Protein AF-A0A3N4JEA6-F1 (afdb_monomer)

Secondary structure (DSSP, 8-state):
-PPP-PPPP----PPPPP-PPPPPGGGGGGGGGG-PPPPP------HHHHHHHHHHHHH--EEPP--TT--S-TT--EEPPPHHHHHHHHT--HHHHHHHHHTHHHHHHHHHHHHHHHHSTTTT---TTHHHHHHHHHHHHHHHHTT----HHHHHHHHHHHHHHH-TTS-TTS----HHHHHHH-

Sequence (186 aa):
MTIPTTPPQLNKIERKKRGPKPKRLHECHSHAAKIKPPKMQEKAWSQAQKIWVLIFLFHHQVPTTPTIHSSNNSADLLRPPTQIEVSKLFGIPQRTISECVKNKEKIEGLGNRIHTNLCTSKSKVIGKWSEMESKLYERFMEGREKGQAIRRGLFRRHSLEIFRAVYSNTDKSIFKFSNGWFEEFL

Structure (mmCIF, N/CA/C/O backbone):
data_AF-A0A3N4JEA6-F1
#
_entry.id   AF-A0A3N4JEA6-F1
#
loop_
_atom_site.group_PDB
_atom_site.id
_atom_site.type_symbol
_atom_site.label_atom_id
_atom_site.label_alt_id
_atom_site.label_comp_id
_atom_site.label_asym_id
_atom_site.label_entity_id
_atom_site.label_seq_id
_atom_site.pdbx_PDB_ins_code
_atom_site.Cartn_x
_atom_site.Cartn_y
_atom_site.Cartn_z
_atom_site.occupancy
_atom_site.B_iso_or_equiv
_atom_site.auth_seq_id
_atom_site.auth_comp_id
_atom_site.auth_asym_id
_atom_site.auth_atom_id
_atom_site.pdbx_PDB_model_num
ATOM 1 N N . MET A 1 1 ? -76.576 -20.381 -35.162 1.00 44.19 1 MET A N 1
ATOM 2 C CA . MET A 1 1 ? -76.192 -19.554 -36.324 1.00 44.19 1 MET A CA 1
ATOM 3 C C . MET A 1 1 ? -74.680 -19.394 -36.317 1.00 44.19 1 MET A C 1
ATOM 5 O O . MET A 1 1 ? -74.096 -19.227 -35.256 1.00 44.19 1 MET A O 1
ATOM 9 N N . THR A 1 2 ? -74.081 -19.605 -37.481 1.00 41.84 2 THR A N 1
ATOM 10 C CA . THR A 1 2 ? -72.665 -19.856 -37.789 1.00 41.84 2 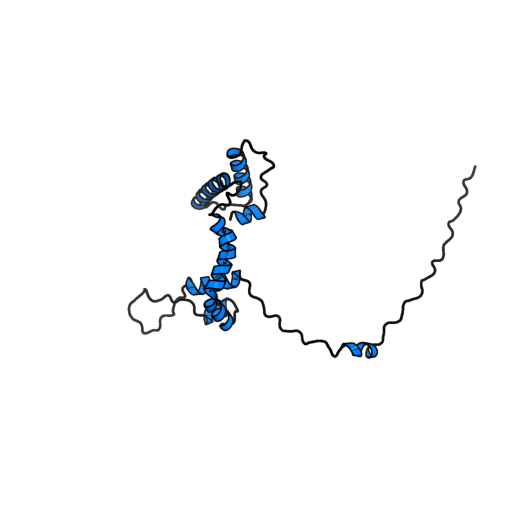THR A CA 1
ATOM 11 C C . THR A 1 2 ? -71.771 -18.619 -37.669 1.00 41.84 2 THR A C 1
ATOM 13 O O . THR A 1 2 ? -72.123 -17.556 -38.168 1.00 41.84 2 THR A O 1
ATOM 16 N N . ILE A 1 3 ? -70.588 -18.772 -37.064 1.00 49.22 3 ILE A N 1
ATOM 17 C CA . ILE A 1 3 ? -69.508 -17.771 -37.089 1.00 49.22 3 ILE A CA 1
ATOM 18 C C . ILE A 1 3 ? -68.673 -18.015 -38.363 1.00 49.22 3 ILE A C 1
ATOM 20 O O . ILE A 1 3 ? -68.275 -19.160 -38.587 1.00 49.22 3 ILE A O 1
ATOM 24 N N . PRO A 1 4 ? -68.400 -17.003 -39.207 1.00 55.47 4 PRO A N 1
ATOM 25 C CA . PRO A 1 4 ? -67.572 -17.177 -40.395 1.00 55.47 4 PRO A CA 1
ATOM 26 C C . PRO A 1 4 ? -66.082 -17.139 -40.025 1.00 55.47 4 PRO A C 1
ATOM 28 O O . PRO A 1 4 ? -65.591 -16.171 -39.447 1.00 55.47 4 PRO A O 1
ATOM 31 N N . THR A 1 5 ? -65.348 -18.194 -40.377 1.00 46.44 5 THR A N 1
ATOM 32 C CA . THR A 1 5 ? -63.884 -18.247 -40.285 1.00 46.44 5 THR A CA 1
ATOM 33 C C . THR A 1 5 ? -63.280 -17.795 -41.612 1.00 46.44 5 THR A C 1
ATOM 35 O O . THR A 1 5 ? -63.246 -18.552 -42.579 1.00 46.44 5 THR A O 1
ATOM 38 N N . THR A 1 6 ? -62.794 -16.556 -41.662 1.00 63.06 6 THR A N 1
ATOM 39 C CA . THR A 1 6 ? -61.983 -16.047 -42.777 1.00 63.06 6 THR A CA 1
ATOM 40 C C . THR A 1 6 ? -60.522 -16.479 -42.584 1.00 63.06 6 THR A C 1
ATOM 42 O O . THR A 1 6 ?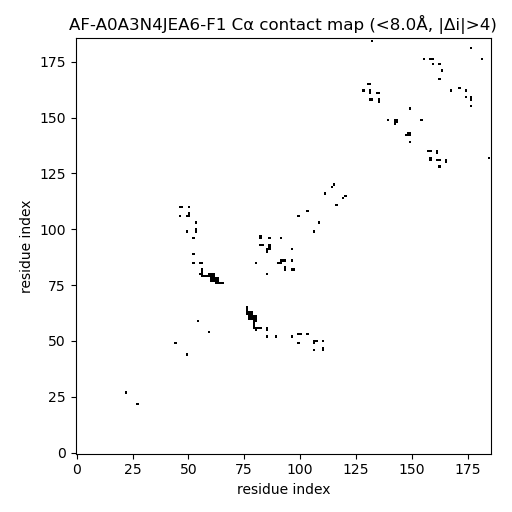 -59.954 -16.183 -41.530 1.00 63.06 6 THR A O 1
ATOM 45 N N . PRO A 1 7 ? -59.878 -17.154 -43.555 1.00 64.00 7 PRO A N 1
ATOM 46 C CA . PRO A 1 7 ? -58.464 -17.504 -43.454 1.00 64.00 7 PRO A CA 1
ATOM 47 C C . PRO A 1 7 ? -57.574 -16.269 -43.703 1.00 64.00 7 PRO A C 1
ATOM 49 O O . PRO A 1 7 ? -57.865 -15.474 -44.603 1.00 64.00 7 PRO A O 1
ATOM 52 N N . PRO A 1 8 ? -56.478 -16.083 -42.947 1.00 55.84 8 PRO A N 1
ATOM 53 C CA . PRO A 1 8 ? -55.590 -14.944 -43.137 1.00 55.84 8 PRO A CA 1
ATOM 54 C C . PRO A 1 8 ? -54.728 -15.112 -44.399 1.00 55.84 8 PRO A C 1
ATOM 56 O O . PRO A 1 8 ? -54.032 -16.110 -44.584 1.00 55.84 8 PRO A O 1
ATOM 59 N N . GLN A 1 9 ? -54.785 -14.098 -45.263 1.00 60.56 9 GLN A N 1
ATOM 60 C CA . GLN A 1 9 ? -53.986 -13.944 -46.481 1.00 60.56 9 GLN A CA 1
ATOM 61 C C . GLN A 1 9 ? -52.484 -13.842 -46.159 1.00 60.56 9 GLN A C 1
ATOM 63 O O . GLN A 1 9 ? -52.061 -13.073 -45.293 1.00 60.56 9 GLN A O 1
ATOM 68 N N . LEU A 1 10 ? -51.670 -14.609 -46.889 1.00 52.22 10 LEU A N 1
ATOM 69 C CA . LEU A 1 10 ? -50.214 -14.648 -46.761 1.00 52.22 10 LEU A CA 1
ATOM 70 C C . LEU A 1 10 ? -49.584 -13.440 -47.479 1.00 52.22 10 LEU A C 1
ATOM 72 O O . LEU A 1 10 ? -49.409 -13.446 -48.698 1.00 52.22 10 LEU A O 1
ATOM 76 N N . ASN A 1 11 ? -49.212 -12.405 -46.728 1.00 57.66 11 ASN A N 1
ATOM 77 C CA . ASN A 1 11 ? -48.499 -11.248 -47.273 1.00 57.66 11 ASN A CA 1
ATOM 78 C C . ASN A 1 11 ? -47.069 -11.632 -47.702 1.00 57.66 11 ASN A C 1
ATOM 80 O O . ASN A 1 11 ? -46.220 -11.978 -46.877 1.00 57.66 11 ASN A O 1
ATOM 84 N N . LYS A 1 12 ? -46.789 -11.549 -49.009 1.00 60.56 12 LYS A N 1
ATOM 85 C CA . LYS A 1 12 ? -45.451 -11.725 -49.598 1.00 60.56 12 LYS A CA 1
ATOM 86 C C . LYS A 1 12 ? -44.537 -10.576 -49.158 1.00 60.56 12 LYS A C 1
ATOM 88 O O . LYS A 1 12 ? -44.727 -9.434 -49.562 1.00 60.56 12 LYS A O 1
ATOM 93 N N . ILE A 1 13 ? -43.523 -10.883 -48.352 1.00 58.94 13 ILE A N 1
ATOM 94 C CA . ILE A 1 13 ? -42.494 -9.918 -47.945 1.00 58.94 13 ILE A CA 1
ATOM 95 C C . ILE A 1 13 ? -41.526 -9.711 -49.118 1.00 58.94 13 ILE A C 1
ATOM 97 O O . ILE A 1 13 ? -40.745 -10.605 -49.456 1.00 58.94 13 ILE A O 1
ATOM 101 N N . GLU A 1 14 ? -41.552 -8.530 -49.735 1.00 65.62 14 GLU A N 1
ATOM 102 C CA . GLU A 1 14 ? -40.560 -8.145 -50.741 1.00 65.62 14 GLU A CA 1
ATOM 103 C C . GLU A 1 14 ? -39.178 -7.952 -50.101 1.00 65.62 14 GLU A C 1
ATOM 105 O O . GLU A 1 14 ? -38.992 -7.216 -49.127 1.00 65.62 14 GLU A O 1
ATOM 110 N N . ARG A 1 15 ? -38.170 -8.638 -50.649 1.00 67.81 15 ARG A N 1
ATOM 111 C CA . ARG A 1 15 ? -36.789 -8.553 -50.161 1.00 67.81 15 ARG A CA 1
ATOM 112 C C . ARG A 1 15 ? -36.135 -7.263 -50.653 1.00 67.81 15 ARG A C 1
ATOM 114 O O . ARG A 1 15 ? -36.033 -7.025 -51.854 1.00 67.81 15 ARG A O 1
ATOM 121 N N . LYS A 1 16 ? -35.615 -6.469 -49.714 1.00 66.56 16 LYS A N 1
ATOM 122 C CA . LYS A 1 16 ? -34.835 -5.255 -50.000 1.00 66.56 16 LYS A CA 1
ATOM 123 C C . LYS A 1 16 ? -33.589 -5.587 -50.836 1.00 66.56 16 LYS A C 1
ATOM 125 O O . LYS A 1 16 ? -32.915 -6.591 -50.592 1.00 66.56 16 LYS A O 1
ATOM 130 N N . LYS A 1 17 ? -33.276 -4.731 -51.816 1.00 67.44 17 LYS A N 1
ATOM 131 C CA . LYS A 1 17 ? -32.092 -4.869 -52.682 1.00 67.44 17 LYS A CA 1
ATOM 132 C C . LYS A 1 17 ? -30.810 -4.823 -51.840 1.00 67.44 17 LYS A C 1
ATOM 134 O O . LYS A 1 17 ? -30.691 -4.012 -50.924 1.00 67.44 17 LYS A O 1
ATOM 139 N N . ARG A 1 18 ? -29.866 -5.721 -52.141 1.00 64.56 18 ARG A N 1
ATOM 140 C CA . ARG A 1 18 ? -28.583 -5.832 -51.428 1.00 64.56 18 ARG A CA 1
ATOM 141 C C . ARG A 1 18 ? -27.747 -4.569 -51.649 1.00 64.56 18 ARG A C 1
ATOM 143 O O . ARG A 1 18 ? -27.737 -4.030 -52.753 1.00 64.56 18 ARG A O 1
ATOM 150 N N . GLY A 1 19 ? -27.064 -4.127 -50.592 1.00 68.00 19 GLY A N 1
ATOM 151 C CA . GLY A 1 19 ? -26.193 -2.954 -50.621 1.00 68.00 19 GLY A CA 1
ATOM 152 C C . GLY A 1 19 ? -24.990 -3.103 -51.567 1.00 68.00 19 GLY A C 1
ATOM 153 O O . GLY A 1 19 ? -24.777 -4.179 -52.137 1.00 68.00 19 GLY A O 1
ATOM 154 N N . PRO A 1 20 ? -24.204 -2.026 -51.739 1.00 75.00 20 PRO A N 1
ATOM 155 C CA . PRO A 1 20 ? -23.046 -2.002 -52.627 1.00 75.00 20 PRO A CA 1
ATOM 156 C C . PRO A 1 20 ? -22.095 -3.165 -52.341 1.00 75.00 20 PRO A C 1
ATOM 158 O O . PRO A 1 20 ? -21.831 -3.494 -51.183 1.00 75.00 20 PRO A O 1
ATOM 161 N N . LYS A 1 21 ? -21.585 -3.802 -53.399 1.00 75.12 21 LYS A N 1
ATOM 162 C CA . LYS A 1 21 ? -20.644 -4.916 -53.248 1.00 75.12 21 LYS A CA 1
ATOM 163 C C . LYS A 1 21 ? -19.363 -4.427 -52.547 1.00 75.12 21 LYS A C 1
ATOM 165 O O . LYS A 1 21 ? -18.903 -3.325 -52.850 1.00 75.12 21 LYS A O 1
ATOM 170 N N . PRO A 1 22 ? -18.779 -5.230 -51.641 1.00 71.00 22 PRO A N 1
ATOM 171 C CA . PRO A 1 22 ? -17.511 -4.895 -51.005 1.00 71.00 22 PRO A CA 1
ATOM 172 C C . PRO A 1 22 ? -16.411 -4.716 -52.060 1.00 71.00 22 PRO A C 1
ATOM 174 O O . PRO A 1 22 ? -16.335 -5.479 -53.027 1.00 71.00 22 PRO A O 1
ATOM 177 N N . LYS A 1 23 ? -15.584 -3.683 -51.863 1.00 72.62 23 LYS A N 1
ATOM 178 C CA . LYS A 1 23 ? -14.439 -3.351 -52.721 1.00 72.62 23 LYS A CA 1
ATOM 179 C C . LYS A 1 23 ? -13.413 -4.484 -52.727 1.00 72.62 23 LYS A C 1
ATOM 181 O O . LYS A 1 23 ? -13.272 -5.209 -51.740 1.00 72.62 23 LYS A O 1
ATOM 186 N N . ARG A 1 24 ? -12.714 -4.658 -53.849 1.00 69.62 24 ARG A N 1
ATOM 187 C CA . ARG A 1 24 ? -11.729 -5.740 -54.015 1.00 69.62 24 ARG A CA 1
ATOM 188 C C . ARG A 1 24 ? -10.467 -5.431 -53.207 1.00 69.62 24 ARG A C 1
ATOM 190 O O . ARG A 1 24 ? -10.110 -4.273 -53.029 1.00 69.62 24 ARG A O 1
ATOM 197 N N . LEU A 1 25 ? -9.758 -6.472 -52.763 1.00 57.28 25 LEU A N 1
ATOM 198 C CA . LEU A 1 25 ? -8.533 -6.365 -51.951 1.00 57.28 25 LEU A CA 1
ATOM 199 C C . LEU A 1 25 ? -7.506 -5.357 -52.505 1.00 57.28 25 LEU A C 1
ATOM 201 O O . LEU A 1 25 ? -6.909 -4.618 -51.729 1.00 57.28 25 LEU A O 1
ATOM 205 N N . HIS A 1 26 ? -7.371 -5.253 -53.832 1.00 61.34 26 HIS A N 1
ATOM 206 C CA . HIS A 1 26 ? -6.443 -4.311 -54.462 1.00 61.34 26 HIS A CA 1
ATOM 207 C C . HIS A 1 26 ? -6.870 -2.836 -54.370 1.00 61.34 26 HIS A C 1
ATOM 209 O O . HIS A 1 26 ? -6.017 -1.955 -54.378 1.00 61.34 26 HIS A O 1
ATOM 215 N N . GLU A 1 27 ? -8.167 -2.553 -54.219 1.00 63.28 27 GLU A N 1
ATOM 216 C CA . GLU A 1 27 ? -8.696 -1.201 -53.985 1.00 63.28 27 GLU A CA 1
ATOM 217 C C . GLU A 1 27 ? -8.510 -0.760 -52.520 1.00 63.28 27 GLU A C 1
ATOM 219 O O . GLU A 1 27 ? -8.604 0.428 -52.211 1.00 63.28 27 GLU A O 1
ATOM 224 N N . CYS A 1 28 ? -8.223 -1.700 -51.608 1.00 53.19 28 CYS A N 1
ATOM 225 C CA . CYS A 1 28 ? -7.924 -1.428 -50.198 1.00 53.19 28 CYS A CA 1
ATOM 226 C C . CYS A 1 28 ? -6.463 -1.009 -49.945 1.00 53.19 28 CYS A C 1
ATOM 228 O O . CYS A 1 28 ? -6.156 -0.505 -48.861 1.00 53.19 28 CYS A O 1
ATOM 230 N N . HIS A 1 29 ? -5.550 -1.190 -50.905 1.00 53.69 29 HIS A N 1
ATOM 231 C CA . HIS A 1 29 ? -4.115 -0.958 -50.686 1.00 53.69 29 HIS A CA 1
ATOM 232 C C . HIS A 1 29 ? -3.718 0.522 -50.568 1.00 53.69 29 HIS A C 1
ATOM 234 O O . HIS A 1 29 ? -2.636 0.822 -50.067 1.00 53.69 29 HIS A O 1
ATOM 240 N N . SER A 1 30 ? -4.613 1.456 -50.895 1.00 55.25 30 SER A N 1
ATOM 241 C CA . SER A 1 30 ? -4.384 2.905 -50.780 1.00 55.25 30 SER A CA 1
ATOM 242 C C . SER A 1 30 ? -4.172 3.391 -49.336 1.00 55.25 30 SER A C 1
ATOM 244 O O . SER A 1 30 ? -3.626 4.471 -49.121 1.00 55.25 30 SER A O 1
ATOM 246 N N . HIS A 1 31 ? -4.582 2.605 -48.331 1.00 54.22 31 HIS A N 1
ATOM 247 C CA . HIS A 1 31 ? -4.460 2.957 -46.909 1.00 54.22 31 HIS A CA 1
ATOM 248 C C . HIS A 1 31 ? -3.335 2.213 -46.166 1.00 54.22 31 HIS A C 1
ATOM 250 O O . HIS A 1 31 ? -3.032 2.557 -45.024 1.00 54.22 31 HIS A O 1
ATOM 256 N N . ALA A 1 32 ? -2.684 1.229 -46.799 1.00 54.06 32 ALA A N 1
ATOM 257 C CA . ALA A 1 32 ? -1.685 0.380 -46.142 1.00 54.06 32 ALA A CA 1
ATOM 258 C C . ALA A 1 32 ? -0.351 1.101 -45.864 1.00 54.06 32 ALA A C 1
ATOM 260 O O . ALA A 1 32 ? 0.357 0.753 -44.923 1.00 54.06 32 ALA A O 1
ATOM 261 N N . ALA A 1 33 ? -0.030 2.156 -46.617 1.00 58.41 33 ALA A N 1
ATOM 262 C CA . ALA A 1 33 ? 1.248 2.868 -46.516 1.00 58.41 33 ALA A CA 1
ATOM 263 C C . ALA A 1 33 ? 1.423 3.731 -45.242 1.00 58.41 33 ALA A C 1
ATOM 265 O O . ALA A 1 33 ? 2.448 4.389 -45.087 1.00 58.41 33 ALA A O 1
ATOM 266 N N . LYS A 1 34 ? 0.441 3.773 -44.326 1.00 62.19 34 LYS A N 1
ATOM 267 C CA . LYS A 1 34 ? 0.467 4.647 -43.131 1.00 62.19 34 LYS A CA 1
ATOM 268 C C . LYS A 1 34 ? 0.300 3.917 -41.795 1.00 62.19 34 LYS A C 1
ATOM 270 O O . LYS A 1 34 ? 0.074 4.572 -40.776 1.00 62.19 34 LYS A O 1
ATOM 275 N N . ILE A 1 35 ? 0.415 2.590 -41.756 1.00 63.50 35 ILE A N 1
ATOM 276 C CA . ILE A 1 35 ? 0.388 1.864 -40.481 1.00 63.50 35 ILE A CA 1
ATOM 277 C C . ILE A 1 35 ? 1.761 2.032 -39.824 1.00 63.50 35 ILE A C 1
ATOM 279 O O . ILE A 1 35 ? 2.732 1.384 -40.205 1.00 63.50 35 ILE A O 1
ATOM 283 N N . LYS A 1 36 ? 1.861 2.954 -38.858 1.00 68.12 36 LYS A N 1
ATOM 284 C CA . LYS A 1 36 ? 3.075 3.101 -38.044 1.00 68.12 36 LYS A CA 1
ATOM 285 C C . LYS A 1 36 ? 3.336 1.777 -37.312 1.00 68.12 36 LYS A C 1
ATOM 287 O O . LYS A 1 36 ? 2.372 1.189 -36.814 1.00 68.12 36 LYS A O 1
ATOM 292 N N . PRO A 1 37 ? 4.598 1.326 -37.205 1.00 70.94 37 PRO A N 1
ATOM 293 C CA . PRO A 1 37 ? 4.913 0.126 -36.447 1.00 70.94 37 PRO A CA 1
ATOM 294 C C . PRO A 1 37 ? 4.399 0.279 -35.006 1.00 70.94 37 PRO A C 1
ATOM 296 O O . PRO A 1 37 ? 4.513 1.374 -34.437 1.00 70.94 37 PRO A O 1
ATOM 299 N N . PRO A 1 38 ? 3.804 -0.775 -34.419 1.00 60.03 38 PRO A N 1
ATOM 300 C CA . PRO A 1 38 ? 3.345 -0.734 -33.041 1.00 60.03 38 PRO A CA 1
ATOM 301 C C . PRO A 1 38 ? 4.537 -0.400 -32.141 1.00 60.03 38 PRO A C 1
ATOM 303 O O . PRO A 1 38 ? 5.523 -1.132 -32.084 1.00 60.03 38 PRO A O 1
ATOM 306 N N . LYS A 1 39 ? 4.469 0.755 -31.474 1.00 60.62 39 LYS A N 1
ATOM 307 C CA . LYS A 1 39 ? 5.483 1.156 -30.498 1.00 60.62 39 LYS A CA 1
ATOM 308 C C . LYS A 1 39 ? 5.416 0.184 -29.325 1.00 60.62 39 LYS A C 1
ATOM 310 O O . LYS A 1 39 ? 4.327 -0.087 -28.820 1.00 60.62 39 LYS A O 1
ATOM 315 N N . MET A 1 40 ? 6.574 -0.324 -28.907 1.00 48.22 40 MET A N 1
ATOM 316 C CA . MET A 1 40 ? 6.700 -1.176 -27.729 1.00 48.22 40 MET A CA 1
ATOM 317 C C . MET A 1 40 ? 6.046 -0.464 -26.539 1.00 48.22 40 MET A C 1
ATOM 319 O O . MET A 1 40 ? 6.416 0.662 -26.211 1.00 48.22 40 MET A O 1
ATOM 323 N N . GLN A 1 41 ? 5.031 -1.084 -25.937 1.00 53.78 41 GLN A N 1
ATOM 324 C CA . GLN A 1 41 ? 4.411 -0.548 -24.732 1.00 53.78 41 GLN A CA 1
ATOM 325 C C . GLN A 1 41 ? 5.421 -0.696 -23.596 1.00 53.78 41 GLN A C 1
ATOM 327 O O . GLN A 1 41 ? 5.607 -1.788 -23.058 1.00 53.78 41 GLN A O 1
ATOM 332 N N . GLU A 1 42 ? 6.113 0.390 -23.257 1.00 57.84 42 GLU A N 1
ATOM 333 C CA . GLU A 1 42 ? 6.904 0.444 -22.035 1.00 57.84 42 GLU A CA 1
ATOM 334 C C . GLU A 1 42 ? 5.963 0.146 -20.871 1.00 57.84 42 GLU A C 1
ATOM 336 O O . GLU A 1 42 ? 4.967 0.841 -20.654 1.00 57.84 42 GLU A O 1
ATOM 341 N N . LYS A 1 43 ? 6.226 -0.954 -20.163 1.00 63.88 43 LYS A N 1
ATOM 342 C CA . LYS A 1 43 ? 5.401 -1.390 -19.042 1.00 63.88 43 LYS A CA 1
ATOM 343 C C . LYS A 1 43 ? 5.524 -0.337 -17.942 1.00 63.88 43 LYS A C 1
ATOM 345 O O . LYS A 1 43 ? 6.496 -0.333 -17.190 1.00 63.88 43 LYS A O 1
ATOM 350 N N . ALA A 1 44 ? 4.567 0.586 -17.892 1.00 68.12 44 ALA A N 1
ATOM 351 C CA . ALA A 1 44 ? 4.551 1.657 -16.913 1.00 68.12 44 ALA A CA 1
ATOM 352 C C . ALA A 1 44 ? 4.416 1.047 -15.513 1.00 68.12 44 ALA A C 1
ATOM 354 O O . ALA A 1 44 ? 3.399 0.450 -15.164 1.00 68.12 44 ALA A O 1
ATOM 355 N N . TRP A 1 45 ? 5.484 1.159 -14.731 1.00 74.69 45 TRP A N 1
ATOM 356 C CA . TRP A 1 45 ? 5.533 0.662 -13.364 1.00 74.69 45 TRP A CA 1
ATOM 357 C C . TRP A 1 45 ? 4.627 1.481 -12.450 1.00 74.69 45 TRP A C 1
ATOM 359 O O . TRP A 1 45 ? 4.688 2.717 -12.464 1.00 74.69 45 TRP A O 1
ATOM 369 N N . SER A 1 46 ? 3.821 0.795 -11.634 1.00 74.81 46 SER A N 1
ATOM 370 C CA . SER A 1 46 ? 2.936 1.473 -10.692 1.00 74.81 46 SER A CA 1
ATOM 371 C C . SER A 1 46 ? 3.753 2.165 -9.599 1.00 74.81 46 SER A C 1
ATOM 373 O O . SER A 1 46 ? 4.850 1.735 -9.236 1.00 74.81 46 SER A O 1
ATOM 375 N N . GLN A 1 47 ? 3.226 3.263 -9.060 1.00 75.12 47 GLN A N 1
ATOM 376 C CA . GLN A 1 47 ? 3.919 4.020 -8.018 1.00 75.12 47 GLN A CA 1
ATOM 377 C C . GLN A 1 47 ? 4.159 3.173 -6.761 1.00 75.12 47 GLN A C 1
ATOM 379 O O . GLN A 1 47 ? 5.238 3.233 -6.178 1.00 75.12 47 GLN A O 1
ATOM 384 N N . ALA A 1 48 ? 3.184 2.335 -6.396 1.00 71.62 48 ALA A N 1
ATOM 385 C CA . ALA A 1 48 ? 3.308 1.398 -5.287 1.00 71.62 48 ALA A CA 1
ATOM 386 C C . ALA A 1 48 ? 4.497 0.452 -5.493 1.00 71.62 48 ALA A C 1
ATOM 388 O O . ALA A 1 48 ? 5.324 0.306 -4.601 1.00 71.62 48 ALA A O 1
ATOM 389 N N . GLN A 1 49 ? 4.652 -0.121 -6.690 1.00 81.00 49 GLN A N 1
ATOM 390 C CA . GLN A 1 49 ? 5.781 -1.002 -6.991 1.00 81.00 49 GLN A CA 1
ATOM 391 C C . GLN A 1 49 ? 7.134 -0.285 -6.844 1.00 81.00 49 GLN A C 1
ATOM 393 O O . GLN A 1 49 ? 8.078 -0.868 -6.317 1.00 81.00 49 GLN A O 1
ATOM 398 N N . LYS A 1 50 ? 7.228 0.993 -7.236 1.00 84.00 50 LYS A N 1
ATOM 399 C CA . LYS A 1 50 ? 8.446 1.801 -7.037 1.00 84.00 50 LYS A CA 1
ATOM 400 C C . LYS A 1 50 ? 8.756 2.018 -5.555 1.00 84.00 50 LYS A C 1
ATOM 402 O O . LYS A 1 50 ? 9.914 1.918 -5.166 1.00 84.00 50 LYS A O 1
ATOM 407 N N . ILE A 1 51 ? 7.736 2.273 -4.735 1.00 80.50 51 ILE A N 1
ATOM 408 C CA . ILE A 1 51 ? 7.886 2.421 -3.279 1.00 80.50 51 ILE A CA 1
ATOM 409 C C . ILE A 1 51 ? 8.370 1.107 -2.656 1.00 80.50 51 ILE A C 1
ATOM 411 O O . ILE A 1 51 ? 9.330 1.120 -1.895 1.00 80.50 51 ILE A O 1
ATOM 415 N N . TRP A 1 52 ? 7.786 -0.034 -3.034 1.00 81.75 52 TRP A N 1
ATOM 416 C CA . TRP A 1 52 ? 8.218 -1.352 -2.551 1.00 81.75 52 TRP A CA 1
ATOM 417 C C . TRP A 1 52 ? 9.686 -1.650 -2.869 1.00 81.75 52 TRP A C 1
ATOM 419 O O . TRP A 1 52 ? 10.409 -2.156 -2.016 1.00 81.75 52 TRP A O 1
ATOM 429 N N . VAL A 1 53 ? 10.148 -1.294 -4.069 1.00 85.44 53 VAL A N 1
ATOM 430 C CA . VAL A 1 53 ? 11.556 -1.447 -4.468 1.00 85.44 53 VAL A CA 1
ATOM 431 C C . VAL A 1 53 ? 12.483 -0.573 -3.629 1.00 85.44 53 VAL A C 1
ATOM 433 O O . VAL A 1 53 ? 13.550 -1.035 -3.229 1.00 85.44 53 VAL A O 1
ATOM 436 N N . LEU A 1 54 ? 12.089 0.673 -3.348 1.00 85.06 54 LEU A N 1
ATOM 437 C CA . LEU A 1 54 ? 12.863 1.569 -2.487 1.00 85.06 54 LEU A CA 1
ATOM 438 C C . LEU A 1 54 ? 12.919 1.027 -1.054 1.00 85.06 54 LEU A C 1
ATOM 440 O O . LEU A 1 54 ? 14.007 0.898 -0.502 1.00 85.06 54 LEU A O 1
ATOM 444 N N . ILE A 1 55 ? 11.780 0.613 -0.493 1.00 82.06 55 ILE A N 1
ATOM 445 C CA . ILE A 1 55 ? 11.714 0.009 0.844 1.00 82.06 55 ILE A CA 1
ATOM 446 C C . ILE A 1 55 ? 12.622 -1.219 0.922 1.00 82.06 55 ILE A C 1
ATOM 448 O O . ILE A 1 55 ? 13.406 -1.352 1.859 1.00 82.06 55 ILE A O 1
ATOM 452 N N . PHE A 1 56 ? 12.558 -2.093 -0.082 1.00 83.62 56 PHE A N 1
ATOM 453 C CA . PHE A 1 56 ? 13.395 -3.283 -0.138 1.00 83.62 56 PHE A CA 1
ATOM 454 C C . PHE A 1 56 ? 14.886 -2.923 -0.185 1.00 83.62 56 PHE A C 1
ATOM 456 O O . PHE A 1 56 ? 15.668 -3.492 0.564 1.00 83.62 56 PHE A O 1
ATOM 463 N N . LEU A 1 57 ? 15.295 -1.947 -0.998 1.00 85.12 57 LEU A N 1
ATOM 464 C CA . LEU A 1 57 ? 16.696 -1.517 -1.080 1.00 85.12 57 LEU A CA 1
ATOM 465 C C . LEU A 1 57 ? 17.238 -0.918 0.226 1.00 85.12 57 LEU A C 1
ATOM 467 O O . LEU A 1 57 ? 18.405 -1.139 0.539 1.00 85.12 57 LEU A O 1
ATOM 471 N N . PHE A 1 58 ? 16.426 -0.149 0.957 1.00 79.69 58 PHE A N 1
ATOM 472 C CA . PHE A 1 58 ? 16.885 0.587 2.141 1.00 79.69 58 PHE A CA 1
ATOM 473 C C . PHE A 1 58 ? 16.725 -0.175 3.458 1.00 79.69 58 PHE A C 1
ATOM 475 O O . PHE A 1 58 ? 17.492 0.069 4.387 1.00 79.69 58 PHE A O 1
ATOM 482 N N . HIS A 1 59 ? 15.749 -1.079 3.555 1.00 76.88 59 HIS A N 1
ATOM 483 C CA . HIS A 1 59 ? 15.405 -1.738 4.820 1.00 76.88 59 HIS A CA 1
ATOM 484 C C . HIS A 1 59 ? 15.659 -3.243 4.830 1.00 76.88 59 HIS A C 1
ATOM 486 O O . HIS A 1 59 ? 15.741 -3.830 5.908 1.00 76.88 59 HIS A O 1
ATOM 492 N N . HIS A 1 60 ? 15.776 -3.886 3.668 1.00 78.56 60 HIS A N 1
ATOM 493 C CA . HIS A 1 60 ? 16.088 -5.308 3.632 1.00 78.56 60 HIS A CA 1
ATOM 494 C C . HIS A 1 60 ? 17.579 -5.533 3.901 1.00 78.56 60 HIS A C 1
ATOM 496 O O . HIS A 1 60 ? 18.424 -4.702 3.574 1.00 78.56 60 HIS A O 1
ATOM 502 N N . GLN A 1 61 ? 17.906 -6.689 4.469 1.00 81.38 61 GLN A N 1
ATOM 503 C CA . GLN A 1 61 ? 19.275 -7.130 4.698 1.00 81.38 61 GLN A CA 1
ATOM 504 C C . GLN A 1 61 ? 19.460 -8.513 4.076 1.00 81.38 61 GLN A C 1
ATOM 506 O O . GLN A 1 61 ? 18.621 -9.397 4.237 1.00 81.38 61 GLN A O 1
ATOM 511 N N . VAL A 1 62 ? 20.525 -8.685 3.300 1.00 75.62 62 VAL A N 1
ATOM 512 C CA . VAL A 1 62 ? 20.868 -9.932 2.615 1.00 75.62 62 VAL A CA 1
ATOM 513 C C . VAL A 1 62 ? 22.083 -10.543 3.312 1.00 75.62 62 VAL A C 1
ATOM 515 O O . VAL A 1 62 ? 23.081 -9.839 3.493 1.00 75.62 62 VAL A O 1
ATOM 518 N N . PRO A 1 63 ? 22.032 -11.833 3.689 1.00 71.75 63 PRO A N 1
ATOM 519 C CA . PRO A 1 63 ? 23.193 -12.542 4.205 1.00 71.75 63 PRO A CA 1
ATOM 520 C C . PRO A 1 63 ? 24.337 -12.542 3.187 1.00 71.75 63 PRO A C 1
ATOM 522 O O . PRO A 1 63 ? 24.191 -13.029 2.065 1.00 71.75 63 PRO A O 1
ATOM 525 N N . THR A 1 64 ? 25.481 -11.991 3.575 1.00 67.56 64 THR A N 1
ATOM 526 C CA . THR A 1 64 ? 26.723 -12.086 2.814 1.00 67.56 64 THR A CA 1
ATOM 527 C C . THR A 1 64 ? 27.280 -13.486 3.015 1.00 67.56 64 THR A C 1
ATOM 529 O O . THR A 1 64 ? 27.485 -13.923 4.147 1.00 67.56 64 THR A O 1
ATOM 532 N N . THR A 1 65 ? 27.531 -14.210 1.925 1.00 63.06 65 THR A N 1
ATOM 533 C CA . THR A 1 65 ? 28.249 -15.485 2.005 1.00 63.06 65 THR A CA 1
ATOM 534 C C . THR A 1 65 ? 29.632 -15.215 2.595 1.00 63.06 65 THR A C 1
ATOM 536 O O . THR A 1 65 ? 30.351 -14.386 2.028 1.00 63.06 65 THR A O 1
ATOM 539 N N . PRO A 1 66 ? 30.018 -15.858 3.709 1.00 55.97 66 PRO A N 1
ATOM 540 C CA . PRO A 1 66 ? 31.305 -15.603 4.329 1.00 55.97 66 PRO A CA 1
ATOM 541 C C . PRO A 1 66 ? 32.411 -16.004 3.353 1.00 55.97 66 PRO A C 1
ATOM 543 O O . PRO A 1 66 ? 32.580 -17.176 3.015 1.00 55.97 66 PRO A O 1
ATOM 546 N N . THR A 1 67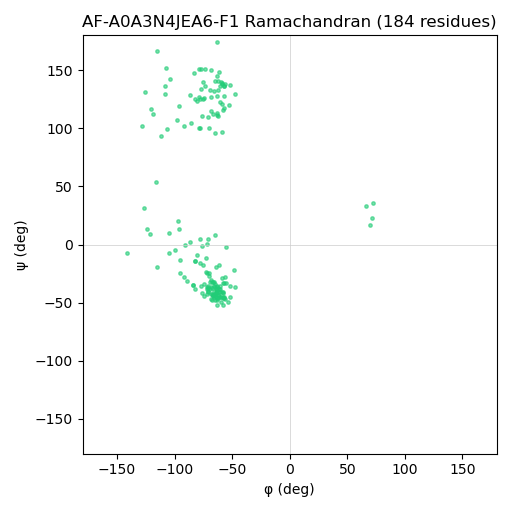 ? 33.158 -15.014 2.873 1.00 52.97 67 THR A N 1
ATOM 547 C CA . THR A 1 67 ? 34.423 -15.254 2.187 1.00 52.97 67 THR A CA 1
ATOM 548 C C . THR A 1 67 ? 35.363 -15.903 3.200 1.00 52.97 67 THR A C 1
ATOM 550 O O . THR A 1 67 ? 35.542 -15.381 4.298 1.00 52.97 67 THR A O 1
ATOM 553 N N . ILE A 1 68 ? 35.952 -17.038 2.820 1.00 56.50 68 ILE A N 1
ATOM 554 C CA . ILE A 1 68 ? 36.653 -18.045 3.646 1.00 56.50 68 ILE A CA 1
ATOM 555 C C . ILE A 1 68 ? 37.817 -17.495 4.518 1.00 56.50 68 ILE A C 1
ATOM 557 O O . ILE A 1 68 ? 38.400 -18.226 5.311 1.00 56.50 68 ILE A O 1
ATOM 561 N N . HIS A 1 69 ? 38.136 -16.198 4.452 1.00 50.09 69 HIS A N 1
ATOM 562 C CA . HIS A 1 69 ? 39.291 -15.587 5.119 1.00 50.09 69 HIS A CA 1
ATOM 563 C C . HIS A 1 69 ? 38.985 -14.443 6.105 1.00 50.09 69 HIS A C 1
ATOM 565 O O . HIS A 1 69 ? 39.926 -13.798 6.561 1.00 50.09 69 HIS A O 1
ATOM 571 N N . SER A 1 70 ? 37.727 -14.160 6.465 1.00 49.59 70 SER A N 1
ATOM 572 C CA . SER A 1 70 ? 37.427 -13.086 7.431 1.00 49.59 70 SER A CA 1
ATOM 573 C C . SER A 1 70 ? 37.209 -13.642 8.840 1.00 49.59 70 SER A C 1
ATOM 575 O O . SER A 1 70 ? 36.211 -14.304 9.121 1.00 49.59 70 SER A O 1
ATOM 577 N N . SER A 1 71 ? 38.189 -13.413 9.713 1.00 54.47 71 SER A N 1
ATOM 578 C CA . SER A 1 71 ? 38.176 -13.837 11.106 1.00 54.47 71 SER A CA 1
ATOM 579 C C . SER A 1 71 ? 37.283 -12.942 11.981 1.00 54.47 71 SER A C 1
ATOM 581 O O . SER A 1 71 ? 37.375 -11.720 11.979 1.00 54.47 71 SER A O 1
ATOM 583 N N . ASN A 1 72 ? 36.471 -13.615 12.797 1.00 52.28 72 ASN A N 1
ATOM 584 C CA . ASN A 1 72 ? 36.113 -13.262 14.175 1.00 52.28 72 ASN A CA 1
ATOM 585 C C . ASN A 1 72 ? 35.185 -12.074 14.484 1.00 52.28 72 ASN A C 1
ATOM 587 O O . ASN A 1 72 ? 35.166 -11.665 15.638 1.00 52.28 72 ASN A O 1
ATOM 591 N N . ASN A 1 73 ? 34.328 -11.606 13.571 1.00 52.44 73 ASN A N 1
ATOM 592 C CA . ASN A 1 73 ? 33.197 -10.742 13.952 1.00 52.44 73 ASN A CA 1
ATOM 593 C C . ASN A 1 73 ? 31.873 -11.273 13.382 1.00 52.44 73 ASN A C 1
ATOM 595 O O . ASN A 1 73 ? 31.544 -11.086 12.216 1.00 52.44 73 ASN A O 1
ATOM 599 N N . SER A 1 74 ? 31.074 -11.929 14.225 1.00 49.66 74 SER A N 1
ATOM 600 C CA . SER A 1 74 ? 29.759 -12.498 13.880 1.00 49.66 74 SER A CA 1
ATOM 601 C C . SER A 1 74 ? 28.655 -11.455 13.629 1.00 49.66 74 SER A C 1
ATOM 603 O O . SER A 1 74 ? 27.501 -11.829 13.435 1.00 49.66 74 SER A O 1
ATOM 605 N N . ALA A 1 75 ? 28.986 -10.161 13.650 1.00 50.50 75 ALA A N 1
ATOM 606 C CA . ALA A 1 75 ? 28.057 -9.050 13.437 1.00 50.50 75 ALA A CA 1
ATOM 607 C C . ALA A 1 75 ? 28.030 -8.531 11.981 1.00 50.50 75 ALA A C 1
ATOM 609 O O . ALA A 1 75 ? 27.091 -7.831 11.612 1.00 50.50 75 ALA A O 1
ATOM 610 N N . ASP A 1 76 ? 28.996 -8.912 11.134 1.00 54.84 76 ASP A N 1
ATOM 611 C CA . ASP A 1 76 ? 29.215 -8.297 9.808 1.00 54.84 76 ASP A CA 1
ATOM 612 C C . ASP A 1 76 ? 28.568 -9.041 8.620 1.00 54.84 76 ASP A C 1
ATOM 614 O O . ASP A 1 76 ? 28.867 -8.780 7.453 1.00 54.84 76 ASP A O 1
ATOM 618 N N . LEU A 1 77 ? 27.655 -9.983 8.868 1.00 67.62 77 LEU A N 1
ATOM 619 C CA . LEU A 1 77 ? 27.134 -10.866 7.813 1.00 67.62 77 LEU A CA 1
ATOM 620 C C . LEU A 1 77 ? 25.938 -10.310 7.032 1.00 67.62 77 LEU A C 1
ATOM 622 O O . LEU A 1 77 ? 25.424 -11.005 6.162 1.00 67.62 77 LEU A O 1
ATOM 626 N N . LEU A 1 78 ? 25.474 -9.090 7.295 1.00 71.12 78 LEU A N 1
ATOM 627 C CA . LEU A 1 78 ? 24.252 -8.557 6.688 1.00 71.12 78 LEU A CA 1
ATOM 628 C C . LEU A 1 78 ? 24.558 -7.310 5.861 1.00 71.12 78 LEU A C 1
ATOM 630 O O . LEU A 1 78 ? 24.926 -6.266 6.394 1.00 71.12 78 LEU A O 1
ATOM 634 N N . ARG A 1 79 ? 24.396 -7.421 4.538 1.00 78.38 79 ARG A N 1
ATOM 635 C CA . ARG A 1 79 ? 24.586 -6.309 3.594 1.00 78.38 79 ARG A CA 1
ATOM 636 C C . ARG A 1 79 ? 23.248 -5.818 3.036 1.00 78.38 79 ARG A C 1
ATOM 638 O O . ARG A 1 79 ? 22.326 -6.622 2.890 1.00 78.38 79 ARG A O 1
ATOM 645 N N . PRO A 1 80 ? 23.118 -4.538 2.654 1.00 77.00 80 PRO A N 1
ATOM 646 C CA . PRO A 1 80 ? 21.953 -4.088 1.902 1.00 77.00 80 PRO A CA 1
ATOM 647 C C . PRO A 1 80 ? 21.890 -4.789 0.529 1.00 77.00 80 PRO A C 1
ATOM 649 O O . PRO A 1 80 ? 22.939 -5.043 -0.079 1.00 77.00 80 PRO A O 1
ATOM 652 N N . PRO A 1 81 ? 20.685 -5.097 0.013 1.00 85.25 81 PRO A N 1
ATOM 653 C CA . PRO A 1 81 ? 20.522 -5.707 -1.294 1.00 85.25 81 PRO A CA 1
ATOM 654 C C . PRO A 1 81 ? 21.151 -4.857 -2.391 1.00 85.25 81 PRO A C 1
ATOM 656 O O . PRO A 1 81 ? 20.961 -3.642 -2.475 1.00 85.25 81 PRO A O 1
ATOM 659 N N . THR A 1 82 ? 21.857 -5.516 -3.300 1.00 87.56 82 THR A N 1
ATOM 660 C CA . THR A 1 82 ? 22.382 -4.855 -4.497 1.00 87.56 82 THR A CA 1
ATOM 661 C C . THR A 1 82 ? 21.299 -4.671 -5.553 1.00 87.56 82 THR A C 1
ATOM 663 O O . THR A 1 82 ? 20.404 -5.499 -5.705 1.00 87.56 82 THR A O 1
ATOM 666 N N . GLN A 1 83 ? 21.420 -3.624 -6.380 1.00 87.88 83 GLN A N 1
ATOM 667 C CA . GLN A 1 83 ? 20.477 -3.375 -7.483 1.00 87.88 83 GLN A CA 1
ATOM 668 C C . GLN A 1 83 ? 20.356 -4.565 -8.446 1.00 87.88 83 GLN A C 1
ATOM 670 O O . GLN A 1 83 ? 19.306 -4.760 -9.048 1.00 87.88 83 GLN A O 1
ATOM 675 N N . ILE A 1 84 ? 21.411 -5.376 -8.577 1.00 86.44 84 ILE A N 1
ATOM 676 C CA . ILE A 1 84 ? 21.416 -6.601 -9.386 1.00 86.44 84 ILE A CA 1
ATOM 677 C C . ILE A 1 84 ? 20.459 -7.650 -8.804 1.00 86.44 84 ILE A C 1
ATOM 679 O O . ILE A 1 84 ? 19.690 -8.259 -9.544 1.00 86.44 84 ILE A O 1
ATOM 683 N N . GLU A 1 85 ? 20.484 -7.852 -7.488 1.00 84.31 85 GLU A N 1
ATOM 684 C CA . GLU A 1 85 ? 19.601 -8.797 -6.796 1.00 84.31 85 GLU A CA 1
ATOM 685 C C . GLU A 1 85 ? 18.150 -8.328 -6.867 1.00 84.31 85 GLU A C 1
ATOM 687 O O . GLU A 1 85 ? 17.266 -9.102 -7.222 1.00 84.31 85 GLU A O 1
ATOM 692 N N . VAL A 1 86 ? 17.917 -7.035 -6.636 1.00 85.69 86 VAL A N 1
ATOM 693 C CA . VAL A 1 86 ? 16.589 -6.416 -6.749 1.00 85.69 86 VAL A CA 1
ATOM 694 C C . VAL A 1 86 ? 16.062 -6.492 -8.182 1.00 85.69 86 VAL A C 1
ATOM 696 O O . VAL A 1 86 ? 14.900 -6.819 -8.405 1.00 85.69 86 VAL A O 1
ATOM 699 N N . SER A 1 87 ? 16.923 -6.263 -9.174 1.00 87.44 87 SER A N 1
ATOM 700 C CA . SER A 1 87 ? 16.587 -6.400 -10.593 1.00 87.44 87 SER A CA 1
ATOM 701 C C . SER A 1 87 ? 16.093 -7.806 -10.927 1.00 87.44 87 SER A C 1
ATOM 703 O O . SER A 1 87 ? 15.058 -7.946 -11.579 1.00 87.44 87 SER A O 1
ATOM 705 N N . LYS A 1 88 ? 16.782 -8.838 -10.425 1.00 87.50 88 LYS A N 1
ATOM 706 C CA . LYS A 1 88 ? 16.375 -10.238 -10.591 1.00 87.50 88 LYS A CA 1
ATOM 707 C C . LYS A 1 88 ? 15.075 -10.551 -9.850 1.00 87.50 88 LYS A C 1
ATOM 709 O O . LYS A 1 88 ? 14.208 -11.198 -10.423 1.00 87.50 88 LYS A O 1
ATOM 714 N N . LEU A 1 89 ? 14.928 -10.071 -8.614 1.00 83.94 89 LEU A N 1
ATOM 715 C CA . LEU A 1 89 ? 13.773 -10.364 -7.762 1.00 83.94 89 LEU A CA 1
ATOM 716 C C . LEU A 1 89 ? 12.473 -9.748 -8.297 1.00 83.94 89 LEU A C 1
ATOM 718 O O . LEU A 1 89 ? 11.434 -10.400 -8.310 1.00 83.94 89 LEU A O 1
ATOM 722 N N . PHE A 1 90 ? 12.532 -8.499 -8.757 1.00 82.12 90 PHE A N 1
ATOM 723 C CA . PHE A 1 90 ? 11.356 -7.750 -9.205 1.00 82.12 90 PHE A CA 1
ATOM 724 C C . PHE A 1 90 ? 11.179 -7.735 -10.735 1.00 82.12 90 PHE A C 1
ATOM 726 O O . PHE A 1 90 ? 10.192 -7.192 -11.234 1.00 82.12 90 PHE A O 1
ATOM 733 N N . GLY A 1 91 ? 12.127 -8.298 -11.494 1.00 85.62 91 GLY A N 1
ATOM 734 C CA . GLY A 1 91 ? 12.104 -8.297 -12.960 1.00 85.62 91 GLY A CA 1
ATOM 735 C C . GLY A 1 91 ? 12.249 -6.897 -13.568 1.00 85.62 91 GLY A C 1
ATOM 736 O O . GLY A 1 91 ? 11.642 -6.601 -14.598 1.00 85.62 91 GLY A O 1
ATOM 737 N N . ILE A 1 92 ? 13.014 -6.015 -12.917 1.00 84.81 92 ILE A N 1
ATOM 738 C CA . ILE A 1 92 ? 13.182 -4.609 -13.317 1.00 84.81 92 ILE A CA 1
ATOM 739 C C . ILE A 1 92 ? 14.580 -4.401 -13.881 1.00 84.81 92 ILE A C 1
ATOM 741 O O . ILE A 1 92 ? 15.545 -4.826 -13.245 1.00 84.81 92 ILE A O 1
ATOM 745 N N . PRO A 1 93 ? 14.754 -3.669 -14.990 1.00 88.12 93 PRO A N 1
ATOM 746 C CA . PRO A 1 93 ? 16.074 -3.219 -15.407 1.00 88.12 93 PRO A CA 1
ATOM 747 C C . PRO A 1 93 ? 16.764 -2.382 -14.318 1.00 88.12 93 PRO A C 1
ATOM 749 O O . PRO A 1 93 ? 16.172 -1.464 -13.749 1.00 88.12 93 PRO A O 1
ATOM 752 N N . GLN A 1 94 ? 18.053 -2.628 -14.078 1.00 88.56 94 GLN A N 1
ATOM 753 C CA . GLN A 1 94 ? 18.840 -1.871 -13.088 1.00 88.56 94 GLN A CA 1
ATOM 754 C C . GLN A 1 94 ? 18.810 -0.359 -13.340 1.00 88.56 94 GLN A C 1
ATOM 756 O O . GLN A 1 94 ? 18.775 0.428 -12.398 1.00 88.56 94 GLN A O 1
ATOM 761 N N . ARG A 1 95 ? 18.737 0.057 -14.612 1.00 86.75 95 ARG A N 1
ATOM 762 C CA . ARG A 1 95 ? 18.583 1.464 -15.001 1.00 86.75 95 ARG A CA 1
ATOM 763 C C . ARG A 1 95 ? 17.337 2.105 -14.384 1.00 86.75 95 ARG A C 1
ATOM 765 O O . ARG A 1 95 ? 17.428 3.199 -13.837 1.00 86.75 95 ARG A O 1
ATOM 772 N N . THR A 1 96 ? 16.203 1.411 -14.418 1.00 85.00 96 THR A N 1
ATOM 773 C CA . THR A 1 96 ? 14.937 1.890 -13.846 1.00 85.00 96 THR A CA 1
ATOM 774 C C . THR A 1 96 ? 15.003 1.945 -12.321 1.00 85.00 96 THR A C 1
ATOM 776 O O . THR A 1 96 ? 14.478 2.878 -11.717 1.00 85.00 96 THR A O 1
ATOM 779 N N . ILE A 1 97 ? 15.694 0.993 -11.686 1.00 87.12 97 ILE A N 1
ATOM 780 C CA . ILE A 1 97 ? 15.953 1.019 -10.238 1.00 87.12 97 ILE A CA 1
ATOM 781 C C . ILE A 1 97 ? 16.813 2.236 -9.879 1.00 87.12 97 ILE A C 1
ATOM 783 O O . ILE A 1 97 ? 16.465 2.999 -8.983 1.00 87.12 97 ILE A O 1
ATOM 787 N N . SER A 1 98 ? 17.895 2.466 -10.622 1.00 88.75 98 SER A N 1
ATOM 788 C CA . SER A 1 98 ? 18.760 3.638 -10.469 1.00 88.75 98 SER A CA 1
ATOM 789 C C . SER A 1 98 ? 17.992 4.954 -10.636 1.00 88.75 98 SER A C 1
ATOM 791 O O . SER A 1 98 ? 18.182 5.885 -9.856 1.00 88.75 98 SER A O 1
ATOM 793 N N . GLU A 1 99 ? 17.089 5.043 -11.614 1.00 86.69 99 GLU A N 1
ATOM 794 C CA . GLU A 1 99 ? 16.201 6.199 -11.786 1.00 86.69 99 GLU A CA 1
ATOM 795 C C . GLU A 1 99 ? 15.209 6.362 -10.626 1.00 86.69 99 GLU A C 1
ATOM 797 O O . GLU A 1 99 ? 14.934 7.496 -10.228 1.00 86.69 99 GLU A O 1
ATOM 802 N N . CYS A 1 100 ? 14.704 5.268 -10.046 1.00 84.44 100 CYS A N 1
ATOM 803 C CA . CYS A 1 100 ? 13.857 5.322 -8.852 1.00 84.44 100 CYS A CA 1
ATOM 804 C C . CYS A 1 100 ? 14.631 5.842 -7.638 1.00 84.44 100 CYS A C 1
ATOM 806 O O . CYS A 1 100 ? 14.128 6.709 -6.933 1.00 84.44 100 CYS A O 1
ATOM 808 N N . VAL A 1 101 ? 15.868 5.386 -7.428 1.00 85.75 101 VAL A N 1
ATOM 809 C CA . VAL A 1 101 ? 16.727 5.866 -6.333 1.00 85.75 101 VAL A CA 1
ATOM 810 C C . VAL A 1 101 ? 17.071 7.348 -6.512 1.00 85.75 101 VAL A C 1
ATOM 812 O O . VAL A 1 101 ? 16.988 8.118 -5.558 1.00 85.75 101 VAL A O 1
ATOM 815 N N . LYS A 1 102 ? 17.388 7.788 -7.738 1.00 88.31 102 LYS A N 1
ATOM 816 C CA . LYS A 1 102 ? 17.646 9.210 -8.043 1.00 88.31 102 LYS A CA 1
ATOM 817 C C . LYS A 1 102 ? 16.424 10.094 -7.806 1.00 88.31 102 LYS A C 1
ATOM 819 O O . LYS A 1 102 ? 16.561 11.224 -7.358 1.00 88.31 102 LYS A O 1
ATOM 824 N N . ASN A 1 103 ? 15.231 9.582 -8.102 1.00 83.94 103 ASN A N 1
ATOM 825 C CA . ASN A 1 103 ? 13.973 10.291 -7.894 1.00 83.94 103 ASN A CA 1
ATOM 826 C C . ASN A 1 103 ? 13.288 9.911 -6.573 1.00 83.94 103 ASN A C 1
ATOM 828 O O . ASN A 1 103 ? 12.084 10.145 -6.449 1.00 83.94 103 ASN A O 1
ATOM 832 N N . LYS A 1 104 ? 14.019 9.347 -5.597 1.00 82.06 104 LYS A N 1
ATOM 833 C CA . LYS A 1 104 ? 13.438 8.839 -4.344 1.00 82.06 104 LYS A CA 1
ATOM 834 C C . LYS A 1 104 ? 12.562 9.882 -3.659 1.00 82.06 104 LYS A C 1
ATOM 836 O O . LYS A 1 104 ? 11.421 9.588 -3.364 1.00 82.06 104 LYS A O 1
ATOM 841 N N . GLU A 1 105 ? 13.011 11.132 -3.565 1.00 76.06 105 GLU A N 1
ATOM 842 C CA . GLU A 1 105 ? 12.283 12.206 -2.874 1.00 76.06 105 GLU A CA 1
ATOM 843 C C . GLU A 1 105 ? 10.997 12.597 -3.601 1.00 76.06 105 GLU A C 1
ATOM 845 O O . GLU A 1 105 ? 10.009 12.972 -2.980 1.00 76.06 105 GLU A O 1
ATOM 850 N N . LYS A 1 106 ? 10.967 12.475 -4.931 1.00 78.94 106 LYS A N 1
ATOM 851 C CA . LYS A 1 106 ? 9.751 12.700 -5.722 1.00 78.94 106 LYS A CA 1
ATOM 852 C C . LYS A 1 106 ? 8.802 11.512 -5.610 1.00 78.94 106 LYS A C 1
ATOM 854 O O . LYS A 1 106 ? 7.592 11.701 -5.604 1.00 78.94 106 LYS A O 1
ATOM 859 N N . ILE A 1 107 ? 9.335 10.294 -5.523 1.00 72.94 107 ILE A N 1
ATOM 860 C CA . I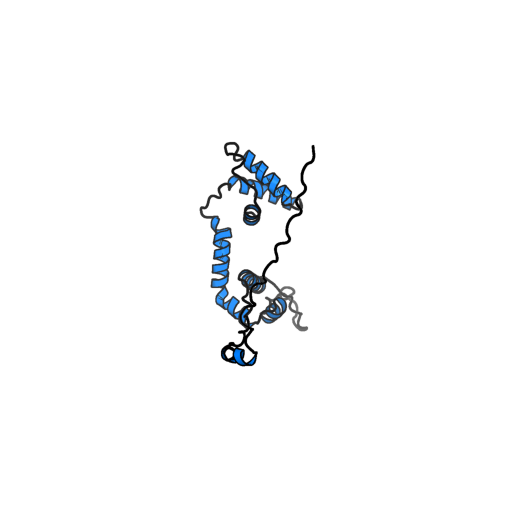LE A 1 107 ? 8.552 9.060 -5.413 1.00 72.94 107 ILE A CA 1
ATOM 861 C C . ILE A 1 107 ? 7.964 8.911 -4.011 1.00 72.94 107 ILE A C 1
ATOM 863 O O . ILE A 1 107 ? 6.776 8.626 -3.899 1.00 72.94 107 ILE A O 1
ATOM 867 N N . GLU A 1 108 ? 8.762 9.167 -2.979 1.00 65.94 108 GLU A N 1
ATOM 868 C CA . GLU A 1 108 ? 8.384 9.251 -1.571 1.00 65.94 108 GLU A CA 1
ATOM 869 C C . GLU A 1 108 ? 7.564 10.501 -1.299 1.00 65.94 108 GLU A C 1
ATOM 871 O O . GLU A 1 108 ? 6.604 10.407 -0.570 1.00 65.94 108 GLU A O 1
ATOM 876 N N . GLY A 1 109 ? 7.843 11.651 -1.913 1.00 61.41 109 GLY A N 1
ATOM 877 C CA . GLY A 1 109 ? 7.022 12.860 -1.784 1.00 61.41 109 GLY A CA 1
ATOM 878 C C . GLY A 1 109 ? 5.637 12.712 -2.420 1.00 61.41 109 GLY A C 1
ATOM 879 O O . GLY A 1 109 ? 4.658 13.258 -1.918 1.00 61.41 109 GLY A O 1
ATOM 880 N N . LEU A 1 110 ? 5.520 11.925 -3.496 1.00 53.81 110 LEU A N 1
ATOM 881 C CA . LEU A 1 110 ? 4.241 11.576 -4.121 1.00 53.81 110 LEU A CA 1
ATOM 882 C C . LEU A 1 110 ? 3.563 10.387 -3.423 1.00 53.81 110 LEU A C 1
ATOM 884 O O . LEU A 1 110 ? 2.345 10.378 -3.276 1.00 53.81 110 LEU A O 1
ATOM 888 N N . GLY A 1 111 ? 4.345 9.426 -2.931 1.00 50.44 111 GLY A N 1
ATOM 889 C CA . GLY A 1 111 ? 3.904 8.358 -2.034 1.00 50.44 111 GLY A CA 1
ATOM 890 C C . GLY A 1 111 ? 3.401 8.920 -0.713 1.00 50.44 111 GLY A C 1
ATOM 891 O O . GLY A 1 111 ? 2.375 8.479 -0.228 1.00 50.44 111 GLY A O 1
ATOM 892 N N . ASN A 1 112 ? 4.029 9.990 -0.236 1.00 48.12 112 ASN A N 1
ATOM 893 C CA . ASN A 1 112 ? 3.592 10.862 0.830 1.00 48.12 112 ASN A CA 1
ATOM 894 C C . ASN A 1 112 ? 2.487 11.780 0.363 1.00 48.12 112 ASN A C 1
ATOM 896 O O . ASN A 1 112 ? 1.824 12.248 1.236 1.00 48.12 112 ASN A O 1
ATOM 900 N N . ARG A 1 113 ? 2.186 12.055 -0.912 1.00 45.50 113 ARG A N 1
ATOM 901 C CA . ARG A 1 113 ? 0.896 12.680 -1.299 1.00 45.50 113 ARG A CA 1
ATOM 902 C C . ARG A 1 113 ? -0.258 11.692 -1.225 1.00 45.50 113 ARG A C 1
ATOM 904 O O . ARG A 1 113 ? -1.352 12.059 -0.817 1.00 45.50 113 ARG A O 1
ATOM 911 N N . ILE A 1 114 ? 0.015 10.429 -1.529 1.00 46.03 114 ILE A N 1
ATOM 912 C CA . ILE A 1 114 ? -0.918 9.329 -1.296 1.00 46.03 114 ILE A CA 1
ATOM 913 C C . ILE A 1 114 ? -1.068 9.112 0.221 1.00 46.03 114 ILE A C 1
ATOM 915 O O . ILE A 1 114 ? -2.188 9.153 0.699 1.00 46.03 114 ILE A O 1
ATOM 919 N N . HIS A 1 115 ? 0.024 9.054 0.995 1.00 36.78 115 HIS A N 1
ATOM 920 C CA . HIS A 1 115 ? 0.059 8.942 2.462 1.00 36.78 115 HIS A CA 1
ATOM 921 C C . HIS A 1 115 ? -0.149 10.261 3.231 1.00 36.78 115 HIS A C 1
ATOM 923 O O . HIS A 1 115 ? -0.325 10.214 4.430 1.00 36.78 115 HIS A O 1
ATOM 929 N N . THR A 1 116 ? -0.170 11.450 2.635 1.00 35.50 116 THR A N 1
ATOM 930 C CA . THR A 1 116 ? -0.569 12.715 3.305 1.00 35.50 116 THR A CA 1
ATOM 931 C C . THR A 1 116 ? -2.065 12.903 3.138 1.00 35.50 116 THR A C 1
ATOM 933 O O . THR A 1 116 ? -2.728 13.340 4.076 1.00 35.50 116 THR A O 1
ATOM 936 N N . ASN A 1 117 ? -2.624 12.414 2.029 1.00 38.06 117 ASN A N 1
ATOM 937 C CA . ASN A 1 117 ? -4.053 12.154 1.929 1.00 38.06 117 ASN A CA 1
ATOM 938 C C . ASN A 1 117 ? -4.494 10.951 2.800 1.00 38.06 117 ASN A C 1
ATOM 940 O O . ASN A 1 117 ? -5.628 10.958 3.266 1.00 38.06 117 ASN A O 1
ATOM 944 N N . LEU A 1 118 ? -3.615 9.972 3.086 1.00 40.31 118 LEU A N 1
ATOM 945 C CA . LEU A 1 118 ? -3.922 8.804 3.946 1.00 40.31 118 LEU A CA 1
ATOM 946 C C . LEU A 1 118 ? -3.506 8.935 5.432 1.00 40.31 118 LEU A C 1
ATOM 948 O O . LEU A 1 118 ? -4.060 8.250 6.279 1.00 40.31 118 LEU A O 1
ATOM 952 N N . CYS A 1 119 ? -2.518 9.765 5.779 1.00 34.28 119 CYS A N 1
ATOM 953 C CA . CYS A 1 119 ? -1.907 9.848 7.122 1.00 34.28 119 CYS A CA 1
ATOM 954 C C . CYS A 1 119 ? -1.561 11.276 7.603 1.00 34.28 119 CYS A C 1
ATOM 956 O O . CYS A 1 119 ? -1.249 11.431 8.783 1.00 34.28 119 CYS A O 1
ATOM 958 N N . THR A 1 120 ? -1.675 12.338 6.788 1.00 33.94 120 THR A N 1
ATOM 959 C CA . THR A 1 120 ? -1.715 13.735 7.305 1.00 33.94 120 THR A CA 1
ATOM 960 C C . THR A 1 120 ? -3.105 14.363 7.277 1.00 33.94 120 THR A C 1
ATOM 962 O O . THR A 1 120 ? -3.273 15.515 7.664 1.00 33.94 120 THR A O 1
ATOM 965 N N . SER A 1 121 ? -4.134 13.567 7.007 1.00 39.91 121 SER A N 1
ATOM 966 C CA . SER A 1 121 ? -5.486 13.779 7.534 1.00 39.91 121 SER A CA 1
ATOM 967 C C . SER A 1 121 ? -5.560 13.630 9.069 1.00 39.91 121 SER A C 1
ATOM 969 O O . SER A 1 121 ? -6.636 13.730 9.644 1.00 39.91 121 SER A O 1
ATOM 971 N N . LYS A 1 122 ? -4.420 13.506 9.772 1.00 44.03 122 LYS A N 1
ATOM 972 C CA . LYS A 1 122 ? -4.302 13.857 11.200 1.00 44.03 122 LYS A CA 1
ATOM 973 C C . LYS A 1 122 ? -4.214 15.367 11.470 1.00 44.03 122 LYS A C 1
ATOM 975 O O . LYS A 1 122 ? -4.199 15.761 12.631 1.00 44.03 122 LYS A O 1
ATOM 980 N N . SER A 1 123 ? -4.223 16.225 10.444 1.00 40.38 123 SER A N 1
ATOM 981 C CA . SER A 1 123 ? -4.509 17.652 10.615 1.00 40.38 123 SER A CA 1
ATOM 982 C C . SER A 1 123 ? -5.846 18.004 9.962 1.00 40.38 123 SER A C 1
ATOM 984 O O . SER A 1 123 ? -5.938 18.326 8.782 1.00 40.38 123 SER A O 1
ATOM 986 N N . LYS A 1 124 ? -6.892 17.960 10.793 1.00 41.84 124 LYS A N 1
ATOM 987 C CA . LYS A 1 124 ? -8.115 18.762 10.649 1.00 41.84 124 LYS A CA 1
ATOM 988 C C . LYS A 1 124 ? -9.087 18.401 9.516 1.00 41.84 124 LYS A C 1
ATOM 990 O O . LYS A 1 124 ? -9.801 19.271 9.029 1.00 41.84 124 LYS A O 1
ATOM 995 N N . VAL A 1 125 ? -9.249 17.122 9.196 1.00 43.25 125 VAL A N 1
ATOM 996 C CA . VAL A 1 125 ? -10.610 16.637 8.932 1.00 43.25 125 VAL A CA 1
ATOM 997 C C . VAL A 1 125 ? -10.957 15.803 10.142 1.00 43.25 125 VAL A C 1
ATOM 999 O O . VAL A 1 125 ? -10.484 14.682 10.284 1.00 43.25 125 VAL A O 1
ATOM 1002 N N . ILE A 1 126 ? -11.712 16.388 11.070 1.00 46.00 126 ILE A N 1
ATOM 1003 C CA . ILE A 1 126 ? -12.400 15.604 12.090 1.00 46.00 126 ILE A CA 1
ATOM 1004 C C . ILE A 1 126 ? -13.283 14.660 11.280 1.00 46.00 126 ILE A C 1
ATOM 1006 O O . ILE A 1 126 ? -14.317 15.078 10.756 1.00 46.00 126 ILE A O 1
ATOM 1010 N N . GLY A 1 127 ? -12.805 13.429 11.065 1.00 55.62 127 GLY A N 1
ATOM 1011 C CA . GLY A 1 127 ? -13.606 12.372 10.478 1.00 55.62 127 GLY A CA 1
ATOM 1012 C C . GLY A 1 127 ? -14.919 12.392 11.234 1.00 55.62 127 GLY A C 1
ATOM 1013 O O . GLY A 1 127 ? -14.915 12.480 12.465 1.00 55.62 127 GLY A O 1
ATOM 1014 N N . LYS A 1 128 ? -16.039 12.413 10.507 1.00 65.56 128 LYS A N 1
ATOM 1015 C CA . LYS A 1 128 ? -17.380 12.622 11.075 1.00 65.56 128 LYS A CA 1
ATOM 1016 C C . LYS A 1 128 ? -17.649 11.726 12.301 1.00 65.56 128 LYS A C 1
ATOM 1018 O O . LYS A 1 128 ? -18.487 12.070 13.125 1.00 65.56 128 LYS A O 1
ATOM 1023 N N . TRP A 1 129 ? -16.908 10.618 12.419 1.00 73.56 129 TRP A N 1
ATOM 1024 C CA . TRP A 1 129 ? -17.024 9.579 13.435 1.00 73.56 129 TRP A CA 1
ATOM 1025 C C . TRP A 1 129 ? -15.710 9.268 14.189 1.00 73.56 129 TRP A C 1
ATOM 1027 O O . TRP A 1 129 ? -15.513 8.126 14.602 1.00 73.56 129 TRP A O 1
ATOM 1037 N N . SER A 1 130 ? -14.811 10.243 14.386 1.00 75.31 130 SER A N 1
ATOM 1038 C CA . SER A 1 130 ? -13.473 10.010 14.978 1.00 75.31 130 SER A CA 1
ATOM 1039 C C . SER A 1 130 ? -13.494 9.359 16.370 1.00 75.31 130 SER A C 1
ATOM 1041 O O . SER A 1 130 ? -12.618 8.560 16.715 1.00 75.31 130 SER A O 1
ATOM 1043 N N . GLU A 1 131 ? -14.515 9.664 17.173 1.00 77.00 131 GLU A N 1
ATOM 1044 C CA . GLU A 1 131 ? -14.674 9.109 18.518 1.00 77.00 131 GLU A CA 1
ATOM 1045 C C . GLU A 1 131 ? -15.081 7.626 18.474 1.00 77.00 131 GLU A C 1
ATOM 1047 O O . GLU A 1 131 ? -14.602 6.810 19.264 1.00 77.00 131 GLU A O 1
ATOM 1052 N N . MET A 1 132 ? -15.912 7.247 17.498 1.00 82.62 132 MET A N 1
ATOM 1053 C CA . MET A 1 132 ? -16.241 5.845 17.237 1.00 82.62 132 MET A CA 1
ATOM 1054 C C . MET A 1 132 ? -15.025 5.091 16.688 1.00 82.62 132 MET A C 1
ATOM 1056 O O . MET A 1 132 ? -14.774 3.967 17.116 1.00 82.62 132 MET A O 1
ATOM 1060 N N . GLU A 1 133 ? -14.268 5.692 15.768 1.00 82.06 133 GLU A N 1
ATOM 1061 C CA . GLU A 1 133 ? -13.075 5.074 15.174 1.00 82.06 133 GLU A CA 1
ATOM 1062 C C . GLU A 1 133 ? -11.998 4.783 16.226 1.00 82.06 133 GLU A C 1
ATOM 1064 O O . GLU A 1 133 ? -11.447 3.683 16.243 1.00 82.06 133 GLU A O 1
ATOM 1069 N N . SER A 1 134 ? -11.779 5.705 17.169 1.00 81.50 134 SER A N 1
ATOM 1070 C CA . SER A 1 134 ? -10.847 5.512 18.291 1.00 81.50 134 SER A CA 1
ATOM 1071 C C . SER A 1 134 ? -11.228 4.309 19.165 1.00 81.50 134 SER A C 1
ATOM 1073 O O . SER A 1 134 ? -10.403 3.429 19.404 1.00 81.50 134 SER A O 1
ATOM 1075 N N . LYS A 1 135 ? -12.499 4.215 19.580 1.00 83.12 135 LYS A N 1
ATOM 1076 C CA . LYS A 1 135 ? -13.006 3.092 20.398 1.00 83.12 135 LYS A CA 1
ATOM 1077 C C . LYS A 1 135 ? -12.977 1.758 19.648 1.00 83.12 135 LYS A C 1
ATOM 1079 O O . LYS A 1 135 ? -12.802 0.694 20.241 1.00 83.12 135 LYS A O 1
ATOM 1084 N N . LEU A 1 136 ? -13.173 1.802 18.332 1.00 85.12 136 LEU A N 1
ATOM 1085 C CA . LEU A 1 136 ? -13.115 0.624 17.475 1.00 85.12 136 LEU A CA 1
ATOM 1086 C C . LEU A 1 136 ? -11.677 0.111 17.331 1.00 85.12 136 LEU A C 1
ATOM 1088 O O . LEU A 1 136 ? -11.462 -1.099 17.385 1.00 85.12 136 LEU A O 1
ATOM 1092 N N . TYR A 1 137 ? -10.711 1.023 17.198 1.00 82.50 137 TYR A N 1
ATOM 1093 C CA . TYR A 1 137 ? -9.285 0.713 17.143 1.00 82.50 137 TYR A CA 1
ATOM 1094 C C . TYR A 1 137 ? -8.791 0.067 18.444 1.00 82.50 137 TYR A C 1
ATOM 1096 O O . TYR A 1 137 ? -8.132 -0.969 18.400 1.00 82.50 137 TYR A O 1
ATOM 1104 N N . GLU A 1 138 ? -9.173 0.617 19.597 1.00 84.06 138 GLU A N 1
ATOM 1105 C CA . GLU A 1 138 ? -8.815 0.082 20.918 1.00 84.06 138 GLU A CA 1
ATOM 1106 C C . GLU A 1 138 ? -9.291 -1.370 21.099 1.00 84.06 138 GLU A C 1
ATOM 1108 O O . GLU A 1 138 ? -8.479 -2.267 21.335 1.00 84.06 138 GLU A O 1
ATOM 1113 N N . ARG A 1 139 ? -10.580 -1.645 20.839 1.00 80.38 139 ARG A N 1
ATOM 1114 C CA . ARG A 1 139 ? -11.125 -3.017 20.875 1.00 80.38 139 ARG A CA 1
ATOM 1115 C C . ARG A 1 139 ? -10.404 -3.972 19.920 1.00 80.38 139 ARG A C 1
ATOM 1117 O O . ARG A 1 139 ? -10.302 -5.167 20.195 1.00 80.38 139 ARG A O 1
ATOM 1124 N N . PHE A 1 140 ? -9.941 -3.474 18.776 1.00 83.38 140 PHE A N 1
ATOM 1125 C CA . PHE A 1 140 ? -9.198 -4.279 17.808 1.00 83.38 140 PHE A CA 1
ATOM 1126 C C . PHE A 1 140 ? -7.795 -4.621 18.297 1.00 83.38 140 PHE A C 1
ATOM 1128 O O . PHE A 1 140 ? -7.371 -5.767 18.150 1.00 83.38 140 PHE A O 1
ATOM 1135 N N . MET A 1 141 ? -7.090 -3.659 18.891 1.00 81.00 141 MET A N 1
ATOM 1136 C CA . MET A 1 141 ? -5.764 -3.886 19.465 1.00 81.00 141 MET A CA 1
ATOM 1137 C C . MET A 1 141 ? -5.824 -4.934 20.578 1.00 81.00 141 MET A C 1
ATOM 1139 O O . MET A 1 141 ? -5.070 -5.905 20.524 1.00 81.00 141 MET A O 1
ATOM 1143 N N . GLU A 1 142 ? -6.805 -4.838 21.480 1.00 81.81 142 GLU A N 1
ATOM 1144 C CA . GLU A 1 142 ? -7.039 -5.858 22.511 1.00 81.81 142 GLU A CA 1
ATOM 1145 C C . GLU A 1 142 ? -7.315 -7.250 21.921 1.00 81.81 142 GLU A C 1
ATOM 1147 O O . GLU A 1 142 ? -6.841 -8.267 22.431 1.00 81.81 142 GLU A O 1
ATOM 1152 N N . GLY A 1 143 ? -8.100 -7.322 20.841 1.00 78.62 143 GLY A N 1
ATOM 1153 C CA . GLY A 1 143 ? -8.380 -8.579 20.144 1.00 78.62 143 GLY A CA 1
ATOM 1154 C C . GLY A 1 143 ? -7.128 -9.178 19.501 1.00 78.62 143 GLY A C 1
ATOM 1155 O O . GLY A 1 143 ? -6.943 -10.397 19.520 1.00 78.62 143 GLY A O 1
ATOM 1156 N N . ARG A 1 144 ? -6.243 -8.328 18.970 1.00 78.94 144 ARG A N 1
ATOM 1157 C CA . ARG A 1 144 ? -4.986 -8.749 18.346 1.00 78.94 144 ARG A CA 1
ATOM 1158 C C . ARG A 1 144 ? -3.980 -9.265 19.369 1.00 78.94 144 ARG A C 1
ATOM 1160 O O . ARG A 1 144 ? -3.351 -10.286 19.110 1.00 78.94 144 ARG A O 1
ATOM 1167 N N . GLU A 1 145 ? -3.875 -8.613 20.525 1.00 77.12 145 GLU A N 1
ATOM 1168 C CA . GLU A 1 145 ? -3.062 -9.088 21.653 1.00 77.12 145 GLU A CA 1
ATOM 1169 C C . GLU A 1 145 ? -3.534 -10.458 22.153 1.00 77.12 145 GLU A C 1
ATOM 1171 O O . GLU A 1 145 ? -2.726 -11.328 22.463 1.00 77.12 145 GLU A O 1
ATOM 1176 N N . LYS A 1 146 ? -4.849 -10.697 22.129 1.00 83.62 146 LYS A N 1
ATOM 1177 C CA . LYS A 1 146 ? -5.466 -11.992 22.460 1.00 83.62 146 LYS A CA 1
ATOM 1178 C C . LYS A 1 146 ? -5.372 -13.028 21.326 1.00 83.62 146 LYS A C 1
ATOM 1180 O O . LYS A 1 146 ? -5.955 -14.105 21.437 1.00 83.62 146 LYS A O 1
ATOM 1185 N N . GLY A 1 147 ? -4.685 -12.717 20.222 1.00 81.12 147 GLY A N 1
ATOM 1186 C CA . GLY A 1 147 ? -4.497 -13.616 19.079 1.00 81.12 147 GLY A CA 1
ATOM 1187 C C . GLY A 1 147 ? -5.766 -13.887 18.262 1.00 81.12 147 GLY A C 1
ATOM 1188 O O . GLY A 1 147 ? -5.817 -14.850 17.494 1.00 81.12 147 GLY A O 1
ATOM 1189 N N . GLN A 1 148 ? -6.813 -13.072 18.408 1.00 77.38 148 GLN A N 1
ATOM 1190 C CA . GLN A 1 148 ? -8.061 -13.269 17.680 1.00 77.38 148 GLN A CA 1
ATOM 1191 C C . GLN A 1 148 ? -7.937 -12.762 16.240 1.00 77.38 148 GLN A C 1
ATOM 1193 O O . GLN A 1 148 ? -7.588 -11.612 15.977 1.00 77.38 148 GLN A O 1
ATOM 1198 N N . ALA A 1 149 ? 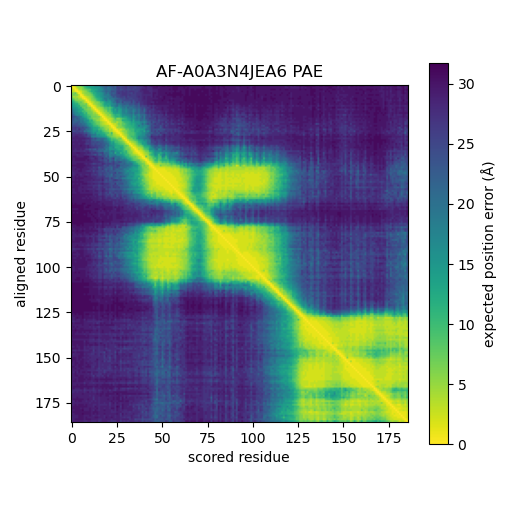-8.276 -13.622 15.278 1.00 75.06 149 ALA A N 1
ATOM 1199 C CA . ALA A 1 149 ? -8.340 -13.237 13.874 1.00 75.06 149 ALA A CA 1
ATOM 1200 C C . ALA A 1 149 ? -9.542 -12.318 13.644 1.00 75.06 149 ALA A C 1
ATOM 1202 O O . ALA A 1 149 ? -10.698 -12.759 13.689 1.00 75.06 149 ALA A O 1
ATOM 1203 N N . ILE A 1 150 ? -9.280 -11.040 13.377 1.00 70.88 150 ILE A N 1
ATOM 1204 C CA . ILE A 1 150 ? -10.361 -10.070 13.307 1.00 70.88 150 ILE A CA 1
ATOM 1205 C C . ILE A 1 150 ? -10.984 -10.050 11.917 1.00 70.88 150 ILE A C 1
ATOM 1207 O O . ILE A 1 150 ? -10.427 -9.565 10.935 1.00 70.88 150 ILE A O 1
ATOM 1211 N N . ARG A 1 151 ? -12.173 -10.647 11.836 1.00 80.25 151 ARG A N 1
ATOM 1212 C CA . ARG A 1 151 ? -12.929 -10.792 10.595 1.00 80.25 151 ARG A CA 1
ATOM 1213 C C . ARG A 1 151 ? -13.724 -9.525 10.308 1.00 80.25 151 ARG A C 1
ATOM 1215 O O . ARG A 1 151 ? -14.298 -8.911 11.203 1.00 80.25 151 ARG A O 1
ATOM 1222 N N . ARG A 1 152 ? -13.902 -9.220 9.026 1.00 79.75 152 ARG A N 1
ATOM 1223 C CA . ARG A 1 152 ? -14.723 -8.097 8.550 1.00 79.75 152 ARG A CA 1
ATOM 1224 C C . ARG A 1 152 ? -16.148 -8.070 9.130 1.00 79.75 152 ARG A C 1
ATOM 1226 O O . ARG A 1 152 ? -16.694 -7.005 9.401 1.00 79.75 152 ARG A O 1
ATOM 1233 N N . GLY A 1 153 ? -16.758 -9.236 9.350 1.00 80.81 153 GLY A N 1
ATOM 1234 C CA . GLY A 1 153 ? -18.078 -9.333 9.984 1.00 80.81 153 GLY A CA 1
ATOM 1235 C C . GLY A 1 153 ? -18.095 -8.840 11.436 1.00 80.81 153 GLY A C 1
ATOM 1236 O O . GLY A 1 153 ? -19.046 -8.169 11.836 1.00 80.81 153 GLY A O 1
ATOM 1237 N N . LEU A 1 154 ? -17.029 -9.114 12.199 1.00 81.88 154 LEU A N 1
ATOM 1238 C CA . LEU A 1 154 ? -16.851 -8.585 13.556 1.00 81.88 154 LEU A CA 1
ATOM 1239 C C . LEU A 1 154 ? -16.657 -7.074 13.516 1.00 81.88 154 LEU A C 1
ATOM 1241 O O . LEU A 1 154 ? -17.319 -6.357 14.260 1.00 81.88 154 LEU A O 1
ATOM 1245 N N . PHE A 1 155 ? -15.843 -6.599 12.573 1.00 83.81 155 PHE A N 1
ATOM 1246 C CA . PHE A 1 155 ? -15.629 -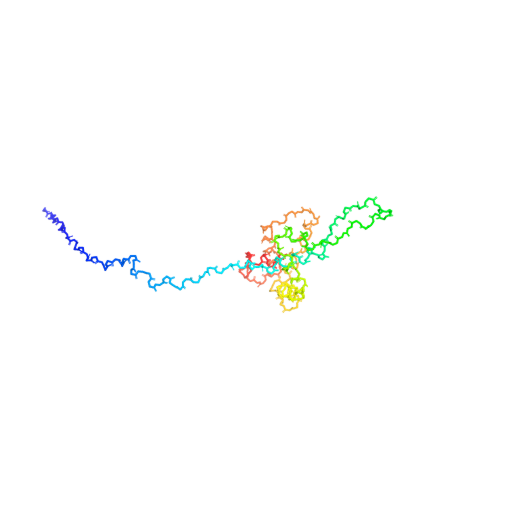5.175 12.344 1.00 83.81 155 PHE A CA 1
ATOM 1247 C C . PHE A 1 155 ? -16.953 -4.429 12.127 1.00 83.81 155 PHE A C 1
ATOM 1249 O O . PHE A 1 155 ? -17.243 -3.439 12.793 1.00 83.81 155 PHE A O 1
ATOM 1256 N N . ARG A 1 156 ? -17.802 -4.946 11.232 1.00 84.94 156 ARG A N 1
ATOM 1257 C CA . ARG A 1 156 ? -19.126 -4.378 10.947 1.00 84.94 156 ARG A CA 1
ATOM 1258 C C . ARG A 1 156 ? -20.037 -4.357 12.176 1.00 84.94 156 ARG A C 1
ATOM 1260 O O . ARG A 1 156 ? -20.793 -3.408 12.357 1.00 84.94 156 ARG A O 1
ATOM 1267 N N . ARG A 1 157 ? -20.020 -5.420 12.985 1.00 85.50 157 ARG A N 1
ATOM 1268 C CA . ARG A 1 157 ? -20.854 -5.507 14.192 1.00 85.50 157 ARG A CA 1
ATOM 1269 C C . ARG A 1 157 ? -20.398 -4.485 15.233 1.00 85.50 157 ARG A C 1
ATOM 1271 O O . ARG A 1 157 ? -21.237 -3.744 15.733 1.00 85.50 157 ARG A O 1
ATOM 1278 N N . HIS A 1 158 ? -19.096 -4.410 15.497 1.00 86.75 158 HIS A N 1
ATOM 1279 C CA . HIS A 1 158 ? -18.541 -3.486 16.483 1.00 86.75 158 HIS A CA 1
ATOM 1280 C C . HIS A 1 158 ? -18.640 -2.024 16.054 1.00 86.75 158 HIS A C 1
ATOM 1282 O O . HIS A 1 158 ? -18.975 -1.189 16.885 1.00 86.75 158 HIS A O 1
ATOM 1288 N N . SER A 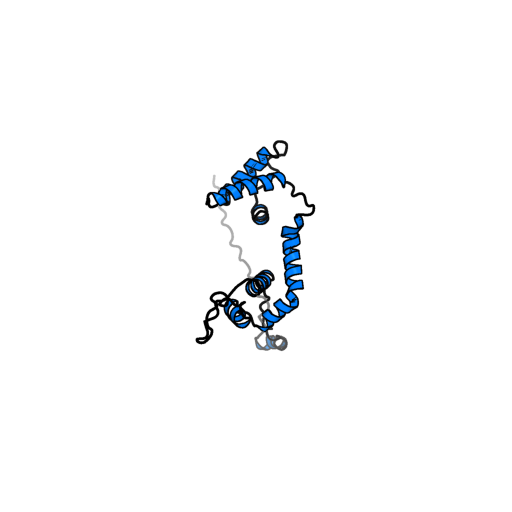1 159 ? -18.445 -1.700 14.773 1.00 85.62 159 SER A N 1
ATOM 1289 C CA . SER A 1 159 ? -18.611 -0.320 14.303 1.00 85.62 159 SER A CA 1
ATOM 1290 C C . SER A 1 159 ? -20.046 0.171 14.492 1.00 85.62 159 SER A C 1
ATOM 1292 O O . SER A 1 159 ? -20.255 1.260 15.011 1.00 85.62 159 SER A O 1
ATOM 1294 N N . LEU A 1 160 ? -21.050 -0.654 14.174 1.00 86.19 160 LEU A N 1
ATOM 1295 C CA . LEU A 1 160 ? -22.460 -0.317 14.402 1.00 86.19 160 LEU A CA 1
ATOM 1296 C C . LEU A 1 160 ? -22.829 -0.236 15.890 1.00 86.19 160 LEU A C 1
ATOM 1298 O O . LEU A 1 160 ? -23.651 0.597 16.269 1.00 86.19 160 LEU A O 1
ATOM 1302 N N . GLU A 1 161 ? -22.267 -1.112 16.720 1.00 89.19 161 GLU A N 1
ATOM 1303 C CA . GLU A 1 161 ? -22.466 -1.113 18.173 1.00 89.19 161 GLU A CA 1
ATOM 1304 C C . GLU A 1 161 ? -21.918 0.176 18.798 1.00 89.19 161 GLU A C 1
ATOM 1306 O O . GLU A 1 161 ? -22.653 0.894 19.475 1.00 89.19 161 GLU A O 1
ATOM 1311 N N . ILE A 1 162 ? -20.661 0.514 18.496 1.00 87.31 162 ILE A N 1
ATOM 1312 C CA . ILE A 1 162 ? -19.995 1.718 19.000 1.00 87.31 162 ILE A CA 1
ATOM 1313 C C . ILE A 1 162 ? -20.670 2.971 18.442 1.00 87.31 162 ILE A C 1
ATOM 1315 O O . ILE A 1 162 ? -20.905 3.910 19.195 1.00 87.31 162 ILE A O 1
ATOM 1319 N N . PHE A 1 163 ? -21.066 2.979 17.165 1.00 85.12 163 PHE A N 1
ATOM 1320 C CA . PHE A 1 163 ? -21.801 4.100 16.576 1.00 85.12 163 PHE A CA 1
ATOM 1321 C C . PHE A 1 163 ? -23.080 4.414 17.360 1.00 85.12 163 PHE A C 1
ATOM 1323 O O . PHE A 1 163 ? -23.335 5.565 17.696 1.00 85.12 163 PHE A O 1
ATOM 1330 N N . ARG A 1 164 ? -23.868 3.386 17.699 1.00 84.88 164 ARG A N 1
ATOM 1331 C CA . ARG A 1 164 ? -25.108 3.550 18.476 1.00 84.88 164 ARG A CA 1
ATOM 1332 C C . ARG A 1 164 ? -24.853 4.017 19.906 1.00 84.88 164 ARG A C 1
ATOM 1334 O O . ARG A 1 164 ? -25.700 4.710 20.456 1.00 84.88 164 ARG A O 1
ATOM 1341 N N . ALA A 1 165 ? -23.730 3.613 20.495 1.00 85.56 165 ALA A N 1
ATOM 1342 C CA . ALA A 1 165 ? -23.360 3.990 21.854 1.00 85.56 165 ALA A CA 1
ATOM 1343 C C . ALA A 1 165 ? -22.845 5.435 21.940 1.00 85.56 165 ALA A C 1
ATOM 1345 O O . ALA A 1 165 ? -23.196 6.151 22.869 1.00 85.56 165 ALA A O 1
ATOM 1346 N N . VAL A 1 166 ? -22.025 5.864 20.975 1.00 84.25 166 VAL A N 1
ATOM 1347 C CA . VAL A 1 166 ? -21.404 7.200 20.953 1.00 84.25 166 VAL A CA 1
ATOM 1348 C C . VAL A 1 166 ? -22.359 8.255 20.392 1.00 84.25 166 VAL A C 1
ATOM 1350 O O . VAL A 1 166 ? -22.420 9.370 20.896 1.00 84.25 166 VAL A O 1
ATOM 1353 N N . TYR A 1 167 ? -23.146 7.900 19.376 1.00 82.06 167 TYR A N 1
ATOM 1354 C CA . TYR A 1 167 ? -24.033 8.820 18.665 1.00 82.06 167 TYR A CA 1
ATOM 1355 C C . TYR A 1 167 ? -25.504 8.434 18.848 1.00 82.06 167 TYR A C 1
ATOM 1357 O O . TYR A 1 167 ? -26.244 8.277 17.877 1.00 82.06 167 TYR A O 1
ATOM 1365 N N . SER A 1 168 ? -25.946 8.292 20.102 1.00 77.75 168 SER A N 1
ATOM 1366 C CA . SER A 1 168 ? -27.326 7.907 20.447 1.00 77.75 168 SER A CA 1
ATOM 1367 C C . SER A 1 168 ? -28.389 8.866 19.900 1.00 77.75 168 SER A C 1
ATOM 1369 O O . SER A 1 168 ? -29.509 8.446 19.615 1.00 77.75 168 SER A O 1
ATOM 1371 N N . ASN A 1 169 ? -28.023 10.139 19.733 1.00 77.69 169 ASN A N 1
ATOM 1372 C CA . ASN A 1 169 ? -28.911 11.218 19.294 1.00 77.69 169 ASN A CA 1
ATOM 1373 C C . ASN A 1 169 ? -28.921 11.413 17.767 1.00 77.69 169 ASN A C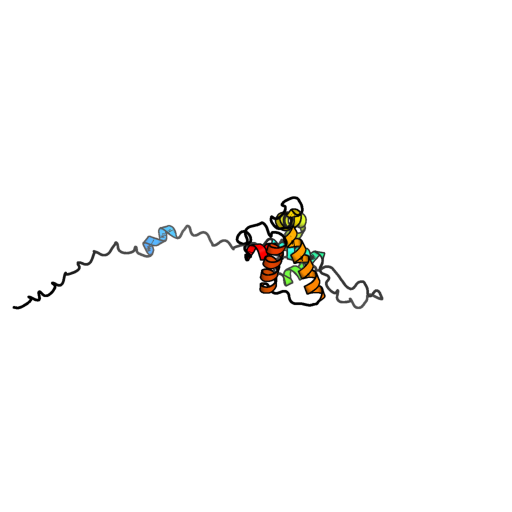 1
ATOM 1375 O O . ASN A 1 169 ? -29.618 12.287 17.262 1.00 77.69 169 ASN A O 1
ATOM 1379 N N . THR A 1 170 ? -28.140 10.619 17.032 1.00 74.44 170 THR A N 1
ATOM 1380 C CA . THR A 1 170 ? -27.987 10.713 15.577 1.00 74.44 170 THR A CA 1
ATOM 1381 C C . THR A 1 170 ? -28.774 9.593 14.901 1.00 74.44 170 THR A C 1
ATOM 1383 O O . THR A 1 170 ? -28.793 8.458 15.382 1.00 74.44 170 THR A O 1
ATOM 1386 N N . ASP A 1 171 ? -29.397 9.874 13.752 1.00 75.81 171 ASP A N 1
ATOM 1387 C CA . ASP A 1 171 ? -30.145 8.851 13.022 1.00 75.81 171 ASP A CA 1
ATOM 1388 C C . ASP A 1 171 ? -29.268 7.641 12.680 1.00 75.81 171 ASP A C 1
ATOM 1390 O O . ASP A 1 171 ? -28.213 7.734 12.048 1.00 75.81 171 ASP A O 1
ATOM 1394 N N . LYS A 1 172 ? -29.763 6.455 13.042 1.00 73.31 172 LYS A N 1
ATOM 1395 C CA . LYS A 1 172 ? -29.072 5.168 12.849 1.00 73.31 172 LYS A CA 1
ATOM 1396 C C . LYS A 1 172 ? -28.790 4.846 11.375 1.00 73.31 172 LYS A C 1
ATOM 1398 O O . LYS A 1 172 ? -27.979 3.972 11.089 1.00 73.31 172 LYS A O 1
ATOM 1403 N N . SER A 1 173 ? -29.481 5.510 10.449 1.00 73.12 173 SER A N 1
ATOM 1404 C CA . SER A 1 173 ? -29.331 5.362 8.997 1.00 73.12 173 SER A CA 1
ATOM 1405 C C . SER A 1 173 ? -28.173 6.181 8.415 1.00 73.12 173 SER A C 1
ATOM 1407 O O . SER A 1 173 ? -27.777 5.931 7.272 1.00 73.12 173 SER A O 1
ATOM 1409 N N . ILE A 1 174 ? -27.634 7.136 9.183 1.00 74.31 174 ILE A N 1
ATOM 1410 C CA . ILE A 1 174 ? -26.588 8.061 8.738 1.00 74.31 174 ILE A CA 1
ATOM 1411 C C . ILE A 1 174 ? -25.248 7.342 8.570 1.00 74.31 174 ILE A C 1
ATOM 1413 O O . ILE A 1 174 ? -24.495 7.655 7.646 1.00 74.31 174 ILE A O 1
ATOM 1417 N N . PHE A 1 175 ? -24.947 6.370 9.430 1.00 76.44 175 PHE A N 1
ATOM 1418 C CA . PHE A 1 175 ? -23.745 5.557 9.300 1.00 76.44 175 PHE A CA 1
ATOM 1419 C C . PHE A 1 175 ? -24.053 4.244 8.586 1.00 76.44 175 PHE A C 1
ATOM 1421 O O . PHE A 1 175 ? -24.835 3.412 9.051 1.00 76.44 175 PHE A O 1
ATOM 1428 N N . LYS A 1 176 ? -23.400 4.045 7.439 1.00 78.19 176 LYS A N 1
ATOM 1429 C CA . LYS A 1 176 ? -23.463 2.807 6.667 1.00 78.19 176 LYS A CA 1
ATOM 1430 C C . LYS A 1 176 ? -22.067 2.238 6.530 1.00 78.19 176 LYS A C 1
ATOM 1432 O O . LYS A 1 176 ? -21.209 2.822 5.878 1.00 78.19 176 LYS A O 1
ATOM 1437 N N . PHE A 1 177 ? -21.883 1.053 7.094 1.00 78.38 177 PHE A N 1
ATOM 1438 C CA . PHE A 1 177 ? -20.675 0.274 6.883 1.00 78.38 177 PHE A CA 1
ATOM 1439 C C . PHE A 1 177 ? -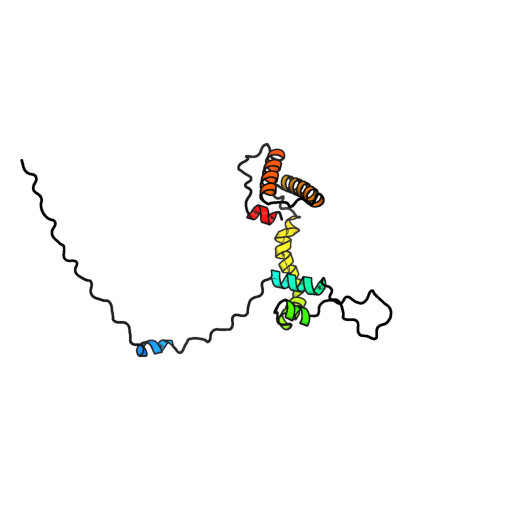20.542 -0.096 5.397 1.00 78.38 177 PHE A C 1
ATOM 1441 O O . PHE A 1 177 ? -21.335 -0.894 4.888 1.00 78.38 177 PHE A O 1
ATOM 1448 N N . SER A 1 178 ? -19.560 0.485 4.709 1.00 76.12 178 SER A N 1
ATOM 1449 C CA . SER A 1 178 ? -19.255 0.240 3.294 1.00 76.12 178 SER A CA 1
ATOM 1450 C C . SER A 1 178 ? -17.878 -0.417 3.133 1.00 76.12 178 SER A C 1
ATOM 1452 O O . SER A 1 178 ? -17.098 -0.478 4.083 1.00 76.12 178 SER A O 1
ATOM 1454 N N . ASN A 1 179 ? -17.580 -0.944 1.937 1.00 72.50 179 ASN A N 1
ATOM 1455 C CA . ASN A 1 179 ? -16.235 -1.453 1.634 1.00 72.50 179 ASN A CA 1
ATOM 1456 C C . ASN A 1 179 ? -15.201 -0.325 1.708 1.00 72.50 179 ASN A C 1
ATOM 1458 O O . ASN A 1 179 ? -14.186 -0.504 2.364 1.00 72.50 179 ASN A O 1
ATOM 1462 N N . GLY A 1 180 ? -15.504 0.830 1.104 1.00 70.12 180 GLY A N 1
ATOM 1463 C CA . GLY A 1 180 ? -14.597 1.979 1.089 1.00 70.12 180 GLY A CA 1
ATOM 1464 C C . GLY A 1 180 ? -14.272 2.477 2.492 1.00 70.12 180 GLY A C 1
ATOM 1465 O O . GLY A 1 180 ? -13.109 2.622 2.822 1.00 70.12 180 GLY A O 1
ATOM 1466 N N . TRP A 1 181 ? -15.275 2.603 3.365 1.00 76.56 181 TRP A N 1
ATOM 1467 C CA . TRP A 1 181 ? -15.034 3.029 4.747 1.00 76.56 181 TRP A CA 1
ATOM 1468 C C . TRP A 1 181 ? -14.193 2.015 5.542 1.00 76.56 181 TRP A C 1
ATOM 1470 O O . TRP A 1 181 ? -13.394 2.388 6.390 1.00 76.56 181 TRP A O 1
ATOM 1480 N N . PHE A 1 182 ? -14.357 0.716 5.275 1.00 74.31 182 PHE A N 1
ATOM 1481 C CA . PHE A 1 182 ? -13.544 -0.317 5.920 1.00 74.31 182 PHE A CA 1
ATOM 1482 C C . PHE A 1 182 ? -12.095 -0.330 5.413 1.00 74.31 182 PHE A C 1
ATOM 1484 O O . PHE A 1 182 ? -11.187 -0.537 6.208 1.00 74.31 182 PHE A O 1
ATOM 1491 N N . GLU A 1 183 ? -11.882 -0.111 4.114 1.00 70.12 183 GLU A N 1
ATOM 1492 C CA . GLU A 1 183 ? -10.543 0.030 3.524 1.00 70.12 183 GLU A CA 1
ATOM 1493 C C . GLU A 1 183 ? -9.850 1.323 3.966 1.00 70.12 183 GLU A C 1
ATOM 1495 O O . GLU A 1 183 ? -8.640 1.324 4.127 1.00 70.12 183 GLU A O 1
ATOM 1500 N N . GLU A 1 184 ? -10.606 2.397 4.205 1.00 65.69 184 GLU A N 1
ATOM 1501 C CA . GLU A 1 184 ? -10.087 3.646 4.777 1.00 65.69 184 GLU A CA 1
ATOM 1502 C C . GLU A 1 184 ? -9.695 3.511 6.255 1.00 65.69 184 GLU A C 1
ATOM 1504 O O . GLU A 1 184 ? -8.872 4.283 6.740 1.00 65.69 184 GLU A O 1
ATOM 1509 N N . PHE A 1 185 ? -10.289 2.557 6.979 1.00 68.38 185 PHE A N 1
ATOM 1510 C CA . PHE A 1 185 ? -9.999 2.335 8.394 1.00 68.38 185 PHE A CA 1
ATOM 1511 C C . PHE A 1 185 ? -8.756 1.460 8.639 1.00 68.38 185 PHE A C 1
ATOM 1513 O O . PHE A 1 185 ? -8.088 1.639 9.659 1.00 68.38 185 PHE A O 1
ATOM 1520 N N . LEU A 1 186 ? -8.497 0.470 7.775 1.00 64.19 186 LEU A N 1
ATOM 1521 C CA . LEU A 1 186 ? -7.378 -0.480 7.911 1.00 64.19 186 LEU A CA 1
ATOM 1522 C C . LEU A 1 186 ? -6.029 0.139 7.527 1.00 64.19 186 LEU A C 1
ATOM 1524 O O . LEU A 1 186 ? -5.045 -0.194 8.227 1.00 64.19 186 LEU A O 1
#

Mean predicted aligned error: 20.44 Å

Foldseek 3Di:
DDDDDDDDDDDDDDDDDDDDDDDDPVVVVVPVVPDDPPDPPPPDDDLVNLVVLVCLQPPPWDFADDDPPDDDDPPPGTDGDDLVNSCVVSVHPSVVNVVSVVCVCVSVVVVVVVVCVQPVVVPDPPPPCVVLLVVLVVVVVVCVVVVHDDDPVNSQVSSLVSCCVVCVVDDSVVDDDDPVVVVSSD

Organism: NCBI:txid1336337

InterPro domains:
  IPR006600 HTH CenpB-type DNA-binding domain [PS51253] (120-186)
  IPR009057 Homedomain-like superfamily [SSF46689] (128-185)

Radius of gyration: 33.69 Å; Cα contacts (8 Å, |Δi|>4): 88; chains: 1; bounding box: 116×39×77 Å

pLDDT: mean 70.0, std 14.52, range [33.94, 89.19]

Solvent-accessible surface area (backbone atoms only — not comparable to full-atom values): 12044 Å² total; per-residue (Å²): 138,85,84,87,85,79,81,85,80,84,80,83,80,79,78,78,81,80,73,85,79,81,80,54,76,80,73,57,54,85,65,63,89,70,71,71,78,85,73,81,78,75,79,78,76,54,70,66,59,54,50,52,52,51,50,45,45,75,69,40,71,37,78,52,80,80,62,97,80,75,81,93,62,95,82,75,45,65,39,63,52,48,61,69,56,50,19,66,74,71,72,41,59,52,68,60,53,53,51,47,63,74,38,35,66,60,52,50,52,48,48,39,50,55,39,35,70,69,60,45,50,80,66,82,56,77,52,96,53,51,72,42,51,51,58,50,49,52,57,48,52,57,35,50,78,71,68,49,82,84,46,71,69,55,52,56,50,50,51,55,52,41,40,51,68,76,41,68,91,49,66,79,82,75,68,71,92,44,71,68,61,52,64,72,69,110

Nearest PDB structures (foldseek):
  1hlv-assembly1_A  TM=5.353E-01  e=3.275E-03  Homo sapiens
  7jpr-assembly1_D  TM=1.921E-01  e=5.614E+00  Homo sapiens